Protein 6DCB (pdb70)

Solvent-accessible surface area: 10957 Å² total; per-residue (Å²): 222,87,58,45,78,11,18,29,77,168,26,18,58,106,4,18,56,128,69,84,14,18,9,48,147,18,5,104,53,85,32,0,133,51,46,27,0,6,6,1,30,3,9,16,0,64,8,0,0,22,0,2,46,83,32,32,0,35,122,0,8,0,20,10,56,12,66,169,5,0,112,42,0,113,80,23,35,147,126,55,92,155,135,62,109,32,50,106,5,16,64,4,62,58,25,63,13,16,40,105,123,92,87,66,3,78,69,23,78,67,84,23,31,3,0,0,0,13,15,27,0,12,14,6,0,0,11,76,8,28,106,1,0,76,33,0,0,53,40,0,41,67,14,0,84,79,25,2,19,0,0,2,0,11,2,63,68,102,31,0,15,155,64,49,104,44,36,129,62,0,98,81,15,31,136,160,13,149,15,65,20,131,79,4,22,71,35,0,48,26,134,92,0,27,3,69,57,105,80,105,36,38,75,7,145,15,104,51,134,53,20,61,22,39,0,47,8,1,49,26,40,203,58,140,141

Radius of gyration: 16.67 Å; Cα contacts (8 Å, |Δi|>4): 436; chains: 1; bounding box: 46×33×44 Å

B-factor: mean 47.69, std 23.55, range [22.99, 166.27]

Foldseek 3Di:
DFDLLPLDLCPCCVFPPVHDRLCVVQDDLVLAAQWAEEEEQCFLPPVQLVNLAPSQHCAYEYEHQDVVSQVNNVVCQVVRPVVSHPPVRYDYDHDDLQDDDLVVLVVAAADTQEYEAAARLLSQCLQVAPVSSLSNLQSVLRNHDAFHKYKDFYAALVPNVVSCVSDPSSVVRNVVHDCGPVCPQVSSCDPSRNFPDKDFRAQGDTPDPNNRTIIMITTHHNDPD

Secondary structure (DSSP, 8-state):
---TTS--TTHHHHHSTTS--GGGGTS-GGGTTT-EEEEET-TT-HHHHHHHHHS--SEEEEEES-HHHHHHHHHHGGGG----STTTTEEEEE-----SSHHHHHTPPP-EEEEEEES-HHHHHHHHHHHHHHHHHHHHHHHEEEEEEEEEEPPPGGGTGGGTTS-HHHHHHHHH--S-GGGHHHHHTSTTT---EEEEEE----SSGGG---EEEEE--SS--

Nearest PDB structures (foldseek):
  6dcb-assembly1_A  TM=1.004E+00  e=4.732E-51  Homo sapiens
  6dcc-assembly1_A  TM=9.979E-01  e=7.397E-47  Homo sapiens
  5una-assembly4_D  TM=9.618E-01  e=1.701E-38  Homo sapiens
  5una-assembly5_E  TM=9.568E-01  e=2.304E-38  Homo sapiens
  5una-assembly2_B  TM=9.623E-01  e=6.876E-38  Homo sapiens

Structure (mmCIF, N/CA/C/O backbone):
data_6DCB
#
_entry.id   6DCB
#
_cell.length_a   118.280
_cell.length_b   118.280
_cell.length_c   78.630
_cell.angle_alpha   90.000
_cell.angle_beta   90.000
_cell.angle_gamma   120.000
#
_symmetry.space_group_name_H-M   'P 63'
#
loop_
_entity.id
_entity.type
_entity.pdbx_description
1 polymer 'human 7SK RNA stem-loop 1 proximal'
2 polymer '7SK snRNA methylphosphate capping enzyme'
3 non-polymer S-ADENOSYL-L-HOMOCYSTEINE
4 non-polymer 'SULFATE ION'
5 water water
#
loop_
_atom_site.group_PDB
_atom_site.id
_atom_site.type_symbol
_atom_site.label_atom_id
_atom_site.label_alt_id
_atom_site.label_comp_id
_atom_site.label_asym_id
_atom_site.label_entity_id
_atom_site.label_seq_id
_atom_site.pdbx_PDB_ins_code
_atom_site.Cartn_x
_atom_site.Cartn_y
_atom_site.Cartn_z
_atom_site.occupancy
_atom_site.B_iso_or_equiv
_atom_site.auth_seq_id
_atom_site.auth_comp_id
_atom_site.auth_asym_id
_atom_site.auth_atom_id
_atom_site.pdbx_PDB_model_num
ATOM 776 N N . ARG B 2 31 ? 50.788 38.342 51.704 1.00 67.55 411 ARG A N 1
ATOM 777 C CA . ARG B 2 31 ? 51.757 39.131 52.460 1.00 67.92 411 ARG A CA 1
ATOM 778 C C . ARG B 2 31 ? 52.065 40.442 51.742 1.00 62.28 411 ARG A C 1
ATOM 779 O O . ARG B 2 31 ? 51.769 41.525 52.251 1.00 67.88 411 ARG A O 1
ATOM 785 N N . LYS B 2 32 ? 52.680 40.337 50.569 1.00 49.66 412 LYS A N 1
ATOM 786 C CA . LYS B 2 32 ? 52.875 41.478 49.687 1.00 54.58 412 LYS A CA 1
ATOM 787 C C . LYS B 2 32 ? 51.900 41.361 48.524 1.00 43.04 412 LYS A C 1
ATOM 788 O O . LYS B 2 32 ? 51.579 40.262 48.062 1.00 47.78 412 LYS A O 1
ATOM 792 N N . PHE B 2 33 ? 51.397 42.499 48.093 1.00 39.96 413 PHE A N 1
ATOM 793 C CA . PHE B 2 33 ? 50.301 42.579 47.132 1.00 32.96 413 PHE A CA 1
ATOM 794 C C . PHE B 2 33 ? 50.815 43.488 46.037 1.00 25.61 413 PHE A C 1
ATOM 795 O O . PHE B 2 33 ? 50.464 44.666 45.973 1.00 28.94 413 PHE A O 1
ATOM 803 N N . GLN B 2 34 ? 51.710 42.944 45.209 1.00 22.99 414 GLN A N 1
ATOM 804 C CA . GLN B 2 34 ? 52.494 43.778 44.313 1.00 28.12 414 GLN A CA 1
ATOM 805 C C . GLN B 2 34 ? 51.669 44.356 43.177 1.00 27.65 414 GLN A C 1
ATOM 806 O O . GLN B 2 34 ? 52.152 45.273 42.496 1.00 29.15 414 GLN A O 1
ATOM 812 N N . TYR B 2 35 ? 50.455 43.842 42.948 1.00 26.65 415 TYR A N 1
ATOM 813 C CA . TYR B 2 35 ? 49.553 44.373 41.928 1.00 27.78 415 TYR A CA 1
ATOM 814 C C . TYR B 2 35 ? 48.438 45.218 42.529 1.00 28.20 415 TYR A C 1
ATOM 815 O O . TYR B 2 35 ? 47.488 45.581 41.824 1.00 26.57 415 TYR A O 1
ATOM 824 N N . GLY B 2 36 ? 48.518 45.535 43.815 1.00 26.21 416 GLY A N 1
ATOM 825 C CA . GLY B 2 36 ? 47.346 46.085 44.466 1.00 27.08 416 GLY A CA 1
ATOM 826 C C . GLY B 2 36 ? 46.244 45.077 44.647 1.00 30.83 416 GLY A C 1
ATOM 827 O O . GLY B 2 36 ? 45.100 45.463 44.935 1.00 27.08 416 GLY A O 1
ATOM 828 N N . ASN B 2 37 ? 46.559 43.789 44.487 1.00 26.40 417 ASN A N 1
ATOM 829 C CA . ASN B 2 37 ? 45.564 42.732 44.591 1.00 27.59 417 ASN A CA 1
ATOM 830 C C . ASN B 2 37 ? 45.241 42.410 46.050 1.00 26.82 417 ASN A C 1
ATOM 831 O O . ASN B 2 37 ? 45.288 41.246 46.462 1.00 26.50 417 ASN A O 1
ATOM 836 N N . TYR B 2 38 ? 44.925 43.432 46.843 1.00 26.51 418 TYR A N 1
ATOM 837 C CA . TYR B 2 38 ? 44.600 43.217 48.252 1.00 27.71 418 TYR A CA 1
ATOM 838 C C . TYR B 2 38 ? 43.394 42.297 48.400 1.00 29.12 418 TYR A C 1
ATOM 839 O O . TYR B 2 38 ? 42.393 42.449 47.694 1.00 28.24 418 TYR A O 1
ATOM 848 N N . CYS B 2 39 ? 43.472 41.341 49.331 1.00 28.53 419 CYS A N 1
ATOM 849 C CA . CYS B 2 39 ? 42.344 40.431 49.509 1.00 32.72 419 CYS A CA 1
ATOM 850 C C . CYS B 2 39 ? 41.351 40.914 50.564 1.00 35.33 419 CYS A C 1
ATOM 851 O O . CYS B 2 39 ? 40.321 40.266 50.763 1.00 33.81 419 CYS A O 1
ATOM 854 N N . LYS B 2 40 ? 41.618 42.044 51.218 1.00 29.06 420 LYS A N 1
ATOM 855 C CA . LYS B 2 40 ? 40.709 42.649 52.196 1.00 31.90 420 LYS A CA 1
ATOM 856 C C . LYS B 2 40 ? 40.517 44.133 51.879 1.00 34.29 420 LYS A C 1
ATOM 857 O O . LYS B 2 40 ? 40.417 44.986 52.769 1.00 30.58 420 LYS A O 1
ATOM 863 N N . TYR B 2 41 ? 40.443 44.439 50.583 1.00 30.12 421 TYR A N 1
ATOM 864 C CA . TYR B 2 41 ? 40.559 45.812 50.096 1.00 29.34 421 TYR A CA 1
ATOM 865 C C . TYR B 2 41 ? 39.408 46.686 50.559 1.00 26.88 421 TYR A C 1
ATOM 866 O O . TYR B 2 41 ? 3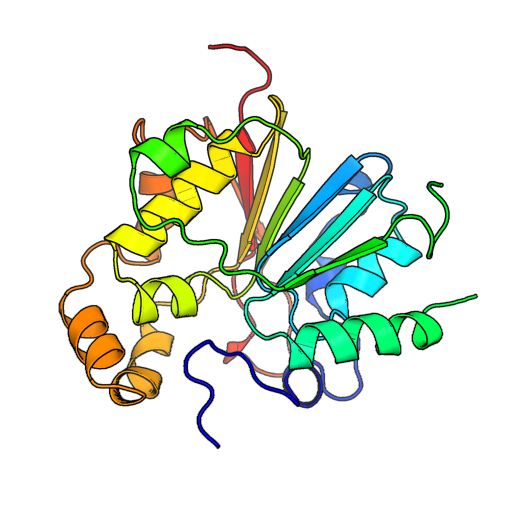9.625 47.790 51.079 1.00 30.91 421 TYR A O 1
ATOM 875 N N . TYR B 2 42 ? 38.172 46.245 50.320 1.00 28.94 422 TYR A N 1
ATOM 876 C CA . TYR B 2 42 ? 37.041 47.122 50.598 1.00 29.50 422 TYR A CA 1
ATOM 877 C C . TYR B 2 42 ? 36.809 47.264 52.086 1.00 30.42 422 TYR A C 1
ATOM 878 O O . TYR B 2 42 ? 36.209 48.253 52.514 1.00 30.19 422 TYR A O 1
ATOM 887 N N . GLY B 2 43 ? 37.337 46.332 52.884 1.00 30.04 423 GLY A N 1
ATOM 888 C CA . GLY B 2 43 ? 37.248 46.474 54.327 1.00 31.36 423 GLY A CA 1
ATOM 889 C C . GLY B 2 43 ? 37.963 47.705 54.854 1.00 33.76 423 GLY A C 1
ATOM 890 O O . GLY B 2 43 ? 37.579 48.249 55.889 1.00 35.66 423 GLY A O 1
ATOM 891 N N . TYR B 2 44 ? 39.011 48.168 54.167 1.00 29.87 424 TYR A N 1
ATOM 892 C CA . TYR B 2 44 ? 39.591 49.434 54.594 1.00 31.68 424 TYR A CA 1
ATOM 893 C C . TYR B 2 44 ? 39.311 50.602 53.659 1.00 29.39 424 TYR A C 1
ATOM 894 O O . TYR B 2 44 ? 39.355 51.749 54.112 1.00 32.08 424 TYR A O 1
ATOM 903 N N . ARG B 2 45 ? 38.992 50.357 52.391 1.00 28.45 425 ARG A N 1
ATOM 904 C CA . ARG B 2 45 ? 38.564 51.471 51.551 1.00 32.37 425 ARG A CA 1
ATOM 905 C C . ARG B 2 45 ? 37.189 51.980 51.969 1.00 36.28 425 ARG A C 1
ATOM 906 O O . ARG B 2 45 ? 36.972 53.193 52.082 1.00 33.05 425 ARG A O 1
ATOM 914 N N . ASN B 2 46 ? 36.243 51.063 52.191 1.00 32.87 426 ASN A N 1
ATOM 915 C CA . ASN B 2 46 ? 34.852 51.385 52.511 1.00 33.68 426 ASN A CA 1
ATOM 916 C C . ASN B 2 46 ? 34.478 50.723 53.836 1.00 34.08 426 ASN A C 1
ATOM 917 O O . ASN B 2 46 ? 33.667 49.790 53.864 1.00 36.63 426 ASN A O 1
ATOM 922 N N . PRO B 2 47 ? 35.055 51.162 54.945 1.00 34.94 427 PRO A N 1
ATOM 923 C CA . PRO B 2 47 ? 34.812 50.447 56.202 1.00 40.59 427 PRO A CA 1
ATOM 924 C C . PRO B 2 47 ? 33.367 50.600 56.647 1.00 45.33 427 PRO A C 1
ATOM 925 O O . PRO B 2 47 ? 32.954 51.688 57.051 1.00 47.71 427 PRO A O 1
ATOM 929 N N . SER B 2 48 ? 32.585 49.526 56.527 1.00 42.19 428 SER A N 1
ATOM 930 C CA . SER B 2 48 ? 31.182 49.516 56.954 1.00 53.74 428 SER A CA 1
ATOM 931 C C . SER 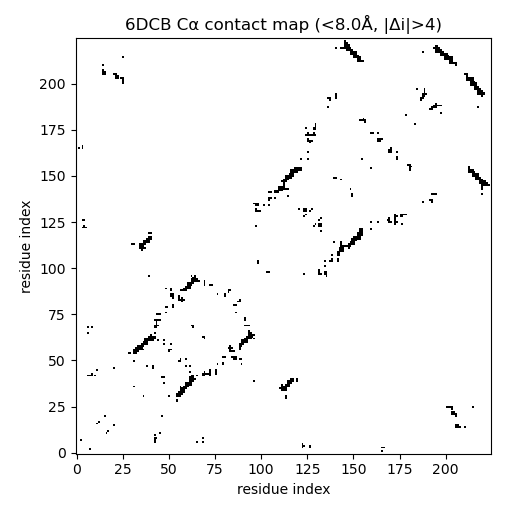B 2 48 ? 30.393 50.692 56.375 1.00 50.90 428 SER A C 1
ATOM 932 O O . SER B 2 48 ? 29.607 51.334 57.071 1.00 52.93 428 SER A O 1
ATOM 935 N N . CYS B 2 49 ? 30.596 50.990 55.093 1.00 52.25 429 CYS A N 1
ATOM 936 C CA . CYS B 2 49 ? 29.917 52.152 54.530 1.00 53.55 429 CYS A CA 1
ATOM 937 C C . CYS B 2 49 ? 29.793 51.999 53.019 1.00 48.35 429 CYS A C 1
ATOM 938 O O . CYS B 2 49 ? 30.362 51.092 52.413 1.00 42.24 429 CYS A O 1
ATOM 941 N N . GLU B 2 50 ? 29.006 52.891 52.425 1.00 47.02 430 GLU A N 1
ATOM 942 C CA . GLU B 2 50 ? 28.853 52.911 50.981 1.00 45.28 430 GLU A CA 1
ATOM 943 C C . GLU B 2 50 ? 30.130 53.428 50.330 1.00 39.27 430 GLU A C 1
ATOM 944 O O . GLU B 2 50 ? 30.882 54.213 50.915 1.00 42.25 430 GLU A O 1
ATOM 946 N N . ASP B 2 51 ? 30.384 52.952 49.122 1.00 39.61 431 ASP A N 1
ATOM 947 C CA . ASP B 2 51 ? 31.474 53.477 48.314 1.00 36.67 431 ASP A CA 1
ATOM 948 C C . ASP B 2 51 ? 31.100 54.882 47.844 1.00 41.28 431 ASP A C 1
ATOM 949 O O . ASP B 2 51 ? 30.102 55.063 47.139 1.00 38.86 431 ASP A O 1
ATOM 954 N N . GLY B 2 52 ? 31.883 55.882 48.251 1.00 38.27 432 GLY A N 1
ATOM 955 C CA . GLY B 2 52 ? 31.564 57.258 47.907 1.00 38.51 432 GLY A CA 1
ATOM 956 C C . GLY B 2 52 ? 31.600 57.555 46.421 1.00 39.56 432 GLY A C 1
ATOM 957 O O . GLY B 2 52 ? 31.012 58.551 45.979 1.00 42.56 432 GLY A O 1
ATOM 958 N N . ARG B 2 53 ? 32.270 56.715 45.631 1.00 33.51 433 ARG A N 1
ATOM 959 C CA . ARG B 2 53 ? 32.259 56.920 44.187 1.00 38.00 433 ARG A CA 1
ATOM 960 C C . ARG B 2 53 ? 30.870 56.724 43.581 1.00 36.60 433 ARG A C 1
ATOM 961 O O . ARG B 2 53 ? 30.602 57.247 42.492 1.00 39.02 433 ARG A O 1
ATOM 969 N N . LEU B 2 54 ? 29.973 56.007 44.265 1.00 36.08 434 LEU A N 1
ATOM 970 C CA . LEU B 2 54 ? 28.615 55.809 43.756 1.00 36.94 434 LEU A CA 1
ATOM 971 C C . LEU B 2 54 ? 27.777 57.082 43.781 1.00 45.53 434 LEU A C 1
ATOM 972 O O . LEU B 2 54 ? 26.715 57.119 43.149 1.00 45.80 434 LEU A O 1
ATOM 977 N N . ARG B 2 55 ? 28.198 58.103 44.515 1.00 39.34 435 ARG A N 1
ATOM 978 C CA . ARG B 2 55 ? 27.536 59.402 44.462 1.00 47.08 435 ARG A CA 1
ATOM 979 C C . ARG B 2 55 ? 28.095 60.289 43.362 1.00 47.41 435 ARG A C 1
ATOM 980 O O . ARG B 2 55 ? 27.551 61.365 43.113 1.00 50.20 435 ARG A O 1
ATOM 984 N N . VAL B 2 56 ? 29.166 59.858 42.710 1.00 38.39 436 VAL A N 1
ATOM 985 C CA . VAL B 2 56 ? 29.847 60.628 41.682 1.00 45.45 436 VAL A CA 1
ATOM 986 C C . VAL B 2 56 ? 29.622 60.018 40.300 1.00 47.32 436 VAL A C 1
ATOM 987 O O . VAL B 2 56 ? 29.307 60.726 39.346 1.00 44.76 436 VAL A O 1
ATOM 991 N N . LEU B 2 57 ? 29.800 58.704 40.178 1.00 46.49 437 LEU A N 1
ATOM 992 C CA . LEU B 2 57 ? 29.382 57.999 38.975 1.00 47.68 437 LEU A CA 1
ATOM 993 C C . LEU B 2 57 ? 27.888 58.191 38.762 1.00 49.12 437 LEU A C 1
ATOM 994 O O . LEU B 2 57 ? 27.114 58.235 39.721 1.00 49.42 437 LEU A O 1
ATOM 999 N N . LYS B 2 58 ? 27.476 58.284 37.500 1.00 46.88 438 LYS A N 1
ATOM 1000 C CA . LYS B 2 58 ? 26.079 58.572 37.189 1.00 42.79 438 LYS A CA 1
ATOM 1001 C C . LYS B 2 58 ? 25.394 57.353 36.591 1.00 41.89 438 LYS A C 1
ATOM 1002 O O . LYS B 2 58 ? 25.964 56.705 35.705 1.00 41.65 438 LYS A O 1
ATOM 1008 N N . PRO B 2 59 ? 24.181 57.015 37.040 1.00 41.48 439 PRO A N 1
ATOM 1009 C CA . PRO B 2 59 ? 23.513 55.809 36.519 1.00 47.06 439 PRO A CA 1
ATOM 1010 C C . PRO B 2 59 ? 23.297 55.833 35.016 1.00 48.86 439 PRO A C 1
ATOM 1011 O O . PRO B 2 59 ? 23.373 54.775 34.377 1.00 44.97 439 PRO A O 1
ATOM 1015 N N . GLU B 2 60 ? 23.031 57.007 34.433 1.00 48.56 440 GLU A N 1
ATOM 1016 C CA . GLU B 2 60 ? 22.805 57.098 32.992 1.00 49.61 440 GLU A CA 1
ATOM 1017 C C . GLU B 2 60 ? 24.038 56.715 32.188 1.00 48.31 440 GLU A C 1
ATOM 1018 O O . GLU B 2 60 ? 23.908 56.354 31.014 1.00 50.11 440 GLU A O 1
ATOM 1020 N N . TRP B 2 61 ? 25.233 56.785 32.786 1.00 43.94 441 TRP A N 1
ATOM 1021 C CA . TRP B 2 61 ? 26.420 56.313 32.086 1.00 36.72 441 TRP A CA 1
ATOM 1022 C C . TRP B 2 61 ? 26.345 54.825 31.801 1.00 39.58 441 TRP A C 1
ATOM 1023 O O . TRP B 2 61 ? 26.978 54.345 30.856 1.00 43.00 441 TRP A O 1
ATOM 1034 N N . PHE B 2 62 ? 25.596 54.079 32.610 1.00 37.96 442 PHE A N 1
ATOM 1035 C CA . PHE B 2 62 ? 25.666 52.623 32.615 1.00 37.03 442 PHE A CA 1
ATOM 1036 C C . PHE B 2 62 ? 24.412 51.933 32.108 1.00 38.53 442 PHE A C 1
ATOM 1037 O O . PHE B 2 62 ? 24.506 50.822 31.582 1.00 39.20 442 PHE A O 1
ATOM 1045 N N . ARG B 2 63 ? 23.245 52.550 32.257 1.00 41.16 443 ARG A N 1
ATOM 1046 C CA . ARG B 2 63 ? 22.001 51.839 31.998 1.00 40.53 443 ARG A CA 1
ATOM 1047 C C . ARG B 2 63 ? 21.889 51.471 30.523 1.00 44.79 443 ARG A C 1
ATOM 1048 O O . ARG B 2 63 ? 22.064 52.321 29.643 1.00 43.07 443 ARG A O 1
ATOM 1056 N N . GLY B 2 64 ? 21.602 50.197 30.259 1.00 43.09 444 GLY A N 1
ATOM 1057 C CA . GLY B 2 64 ? 21.531 49.693 28.903 1.00 41.52 444 GLY A CA 1
ATOM 1058 C C . GLY B 2 64 ? 22.844 49.649 28.146 1.00 45.34 444 GLY A C 1
ATOM 1059 O O . GLY B 2 64 ? 22.825 49.470 26.923 1.00 42.57 444 GLY A O 1
ATOM 1060 N N . ARG B 2 65 ? 23.988 49.797 28.815 1.00 37.64 445 ARG A N 1
ATOM 1061 C CA . ARG B 2 65 ? 25.274 49.863 28.128 1.00 41.09 445 ARG A CA 1
ATOM 1062 C C . ARG B 2 65 ? 26.123 48.632 28.432 1.00 41.09 445 ARG A C 1
ATOM 1063 O O . ARG B 2 65 ? 25.889 47.913 29.409 1.00 36.95 445 ARG A O 1
ATOM 1067 N N . ASP B 2 66 ? 27.117 48.395 27.571 1.00 35.72 446 ASP A N 1
ATOM 1068 C CA . ASP B 2 66 ? 28.124 47.355 27.793 1.00 34.58 446 ASP A CA 1
ATOM 1069 C C . ASP B 2 66 ? 29.332 47.959 28.501 1.00 35.62 446 ASP A C 1
ATOM 1070 O O . ASP B 2 66 ? 29.936 48.915 28.000 1.00 36.99 446 ASP A O 1
ATOM 1075 N N . VAL B 2 67 ? 29.703 47.381 29.644 1.00 33.23 447 VAL A N 1
ATOM 1076 C CA . VAL B 2 67 ? 30.638 48.005 30.575 1.00 32.10 447 VAL A CA 1
ATOM 1077 C C . VAL B 2 67 ? 31.736 47.009 30.916 1.00 34.42 447 VAL A C 1
ATOM 1078 O O . VAL B 2 67 ? 31.453 45.838 31.203 1.00 33.14 447 VAL A O 1
ATOM 1082 N N . LEU B 2 68 ? 32.984 47.479 30.881 1.00 30.69 448 LEU A N 1
ATOM 1083 C CA . LEU B 2 68 ? 34.155 46.730 31.323 1.00 30.15 448 LEU A CA 1
ATOM 1084 C C . LEU B 2 68 ? 34.742 47.392 32.570 1.00 33.44 448 LEU A C 1
ATOM 1085 O O . LEU B 2 68 ? 35.057 48.584 32.545 1.00 33.93 448 LEU A O 1
ATOM 1090 N N . ASP B 2 69 ? 34.907 46.614 33.656 1.00 30.85 449 ASP A N 1
ATOM 1091 C CA . ASP B 2 69 ? 35.470 47.093 34.925 1.00 33.86 449 ASP A CA 1
ATOM 1092 C C . ASP B 2 69 ? 36.875 46.509 35.095 1.00 35.72 449 ASP A C 1
ATOM 1093 O O . ASP B 2 69 ? 37.030 45.319 35.395 1.00 32.52 449 ASP A O 1
ATOM 1098 N N . LEU B 2 70 ? 37.898 47.341 34.895 1.00 31.23 450 LEU A N 1
ATOM 1099 C CA . LEU B 2 70 ? 39.283 46.869 34.908 1.00 29.99 450 LEU A CA 1
ATOM 1100 C C . LEU B 2 70 ? 39.828 46.819 36.327 1.00 28.68 450 LEU A C 1
ATOM 1101 O O . LEU B 2 70 ? 39.693 47.784 37.085 1.00 31.19 450 LEU A O 1
ATOM 1106 N N . GLY B 2 71 ? 40.479 45.713 36.670 1.00 30.23 451 GLY A N 1
ATOM 1107 C CA . GLY B 2 71 ? 40.989 45.545 38.018 1.00 27.50 451 GLY A CA 1
ATOM 1108 C C . GLY B 2 71 ? 39.847 45.558 39.012 1.00 26.55 451 GLY A C 1
ATOM 1109 O O . GLY B 2 71 ? 39.863 46.338 39.961 1.00 29.50 451 GLY A O 1
ATOM 1110 N N . CYS B 2 72 ? 38.832 44.723 38.786 1.00 26.65 452 CYS A N 1
ATOM 1111 C CA . CYS B 2 72 ? 37.600 44.792 39.581 1.00 28.70 452 CYS A CA 1
ATOM 1112 C C . CYS B 2 72 ? 37.761 44.271 41.006 1.00 30.12 452 CYS A C 1
ATOM 1113 O O . CYS B 2 72 ? 36.823 44.420 41.803 1.00 28.26 452 CYS A O 1
ATOM 1116 N N . ASN B 2 73 ? 38.891 43.650 41.336 1.00 28.49 453 ASN A N 1
ATOM 1117 C CA . ASN B 2 73 ? 39.159 43.147 42.705 1.00 30.97 453 ASN A CA 1
ATOM 1118 C C . ASN B 2 73 ? 38.035 42.160 43.050 1.00 30.46 453 ASN A C 1
ATOM 1119 O O . ASN B 2 73 ? 37.629 41.368 42.183 1.00 28.89 453 ASN A O 1
ATOM 1124 N N . VAL B 2 74 ? 37.476 42.195 44.261 1.00 25.67 454 VAL A N 1
ATOM 1125 C CA . VAL B 2 74 ? 36.453 41.222 44.642 1.00 28.27 454 VAL A CA 1
ATOM 1126 C C . VAL B 2 74 ? 35.068 41.724 44.241 1.00 32.70 454 VAL A C 1
ATOM 1127 O O . VAL B 2 74 ? 34.048 41.152 44.645 1.00 28.96 454 VAL A O 1
ATOM 1131 N N . GLY B 2 75 ? 35.020 42.791 43.439 1.00 28.44 455 GLY A N 1
ATOM 1132 C CA . GLY B 2 75 ? 33.817 43.118 42.681 1.00 28.89 455 GLY A CA 1
ATOM 1133 C C . GLY B 2 75 ? 32.722 43.864 43.421 1.00 32.41 455 GLY A C 1
ATOM 1134 O O . GLY B 2 75 ? 31.604 43.948 42.904 1.00 33.77 455 GLY A O 1
ATOM 1135 N N . HIS B 2 76 ? 32.992 44.431 44.600 1.00 29.29 456 HIS A N 1
ATOM 1136 C CA . HIS B 2 76 ? 31.919 45.125 45.314 1.00 33.86 456 HIS A CA 1
ATOM 1137 C C . HIS B 2 76 ? 31.347 46.273 44.484 1.00 31.36 456 HIS A C 1
ATOM 1138 O O . HIS B 2 76 ? 30.125 46.455 44.402 1.00 33.64 456 HIS A O 1
ATOM 1145 N N . LEU B 2 77 ? 32.217 47.077 43.877 1.00 31.76 457 LEU A N 1
ATOM 1146 C CA . LEU B 2 77 ? 31.724 48.196 43.076 1.00 33.73 457 LEU A CA 1
ATOM 1147 C C . LEU B 2 77 ? 31.105 47.707 41.767 1.00 33.89 457 LEU A C 1
ATOM 1148 O O . LEU B 2 77 ? 30.046 48.193 41.349 1.00 35.03 457 LEU A O 1
ATOM 1153 N N . THR B 2 78 ? 31.758 46.747 41.107 1.00 30.76 458 THR A N 1
ATOM 1154 C CA . THR B 2 78 ? 31.192 46.098 39.924 1.00 29.22 458 THR A CA 1
ATOM 1155 C C . THR B 2 78 ? 29.752 45.668 40.157 1.00 36.13 458 THR A C 1
ATOM 1156 O O . THR B 2 78 ? 28.868 45.901 39.322 1.00 34.70 458 THR A O 1
ATOM 1160 N N . LEU B 2 79 ? 29.509 45.007 41.287 1.00 30.77 459 LEU A N 1
ATOM 1161 C CA . LEU B 2 79 ? 28.208 44.401 41.546 1.00 31.63 459 LEU A CA 1
ATOM 1162 C C . LEU B 2 79 ? 27.178 45.443 41.956 1.00 33.70 459 LEU A C 1
ATOM 1163 O O . LEU B 2 79 ? 25.995 45.319 41.607 1.00 37.29 459 LEU A O 1
ATOM 1168 N N . SER B 2 80 ? 27.605 46.466 42.704 1.00 31.46 460 SER A N 1
ATOM 1169 C CA . SER B 2 80 ? 26.705 47.573 43.021 1.00 38.98 460 SER A CA 1
ATOM 1170 C C . SER B 2 80 ? 26.156 48.201 41.749 1.00 37.47 460 SER A C 1
ATOM 1171 O O . SER B 2 80 ? 24.958 48.490 41.652 1.00 39.25 460 SER A O 1
ATOM 1174 N N . ILE B 2 81 ? 27.018 48.401 40.751 1.00 36.27 461 ILE A N 1
ATOM 1175 C CA . ILE B 2 81 ? 26.570 48.994 39.494 1.00 37.59 461 ILE A CA 1
ATOM 1176 C C . ILE B 2 81 ? 25.681 48.019 38.729 1.00 38.38 461 ILE A C 1
ATOM 1177 O O . ILE B 2 81 ? 24.631 48.400 38.195 1.00 40.68 461 ILE A O 1
ATOM 1182 N N . ALA B 2 82 ? 26.078 46.743 38.672 1.00 33.14 462 ALA A N 1
ATOM 1183 C CA . ALA B 2 82 ? 25.335 45.772 37.874 1.00 34.58 462 ALA A CA 1
ATOM 1184 C C . ALA B 2 82 ? 23.934 45.532 38.423 1.00 42.30 462 ALA A C 1
ATOM 1185 O O . ALA B 2 82 ? 22.995 45.305 37.647 1.00 39.94 462 ALA A O 1
ATOM 1187 N N . CYS B 2 83 ? 23.762 45.582 39.743 1.00 41.49 463 CYS A N 1
ATOM 1188 C CA . CYS B 2 83 ? 22.461 45.265 40.319 1.00 42.82 463 CYS A CA 1
ATOM 1189 C C . CYS B 2 83 ? 21.561 46.483 40.494 1.00 42.24 463 CYS A C 1
ATOM 1190 O O . CYS B 2 83 ? 20.348 46.312 40.655 1.00 47.25 463 CYS A O 1
ATOM 1193 N N . LYS B 2 84 ? 22.106 47.699 40.456 1.00 45.10 464 LYS A N 1
ATOM 1194 C CA . LYS B 2 84 ? 21.310 48.912 40.641 1.00 48.52 464 LYS A CA 1
ATOM 1195 C C . LYS B 2 84 ? 21.068 49.694 39.362 1.00 44.28 464 LYS A C 1
ATOM 1196 O O . LYS B 2 84 ? 19.984 50.247 39.181 1.00 43.96 464 LYS A O 1
ATOM 1199 N N . TRP B 2 85 ? 22.044 49.769 38.461 1.00 37.02 465 TRP A N 1
ATOM 1200 C CA . TRP B 2 85 ? 21.976 50.722 37.365 1.00 40.99 465 TRP A CA 1
ATOM 1201 C C . TRP B 2 85 ? 21.754 50.058 36.009 1.00 40.24 465 TRP A C 1
ATOM 1202 O O . TRP B 2 85 ? 21.894 50.718 34.978 1.00 45.05 465 TRP A O 1
ATOM 1213 N N . GLY B 2 86 ? 21.426 48.770 35.992 1.00 41.49 466 GLY A N 1
ATOM 1214 C CA . GLY B 2 86 ? 20.975 48.071 34.808 1.00 44.26 466 GLY A CA 1
ATOM 1215 C C . GLY B 2 86 ? 21.840 48.136 33.559 1.00 45.37 466 GLY A C 1
ATOM 1216 O O . GLY B 2 86 ? 21.326 48.365 32.460 1.00 40.84 466 GLY A O 1
ATOM 1217 N N . PRO B 2 87 ? 23.151 47.915 33.667 1.00 44.05 467 PRO A N 1
ATOM 1218 C CA . PRO B 2 87 ? 23.939 47.752 32.438 1.00 39.80 467 PRO A CA 1
ATOM 1219 C C . PRO B 2 87 ? 23.473 46.500 31.714 1.00 41.55 467 PRO A C 1
ATOM 1220 O O . PRO B 2 87 ? 23.067 45.517 32.342 1.00 37.37 467 PRO A O 1
ATOM 1224 N N . SER B 2 88 ? 23.497 46.545 30.379 1.00 37.37 468 SER A N 1
ATOM 1225 C CA . SER B 2 88 ? 23.109 45.344 29.643 1.00 40.58 468 SER A CA 1
ATOM 1226 C C . SER B 2 88 ? 24.159 44.249 29.794 1.00 43.66 468 SER A C 1
ATOM 1227 O O . SER B 2 88 ? 23.826 43.055 29.807 1.00 36.78 468 SER A O 1
ATOM 1230 N N . ARG B 2 89 ? 25.423 44.629 29.951 1.00 40.08 469 ARG A N 1
ATOM 1231 C CA . ARG B 2 89 ? 26.479 43.657 30.178 1.00 35.80 469 ARG A CA 1
ATOM 1232 C C . ARG B 2 89 ? 27.562 44.329 31.009 1.00 35.80 469 ARG A C 1
ATOM 1233 O O . ARG B 2 89 ? 27.961 45.461 30.717 1.00 37.34 469 ARG A O 1
ATOM 1241 N N . MET B 2 90 ? 28.006 43.642 32.057 1.00 34.06 470 MET A N 1
ATOM 1242 C CA . MET B 2 90 ? 29.062 44.134 32.939 1.00 34.06 470 MET A CA 1
ATOM 1243 C C . MET B 2 90 ? 30.107 43.038 33.083 1.00 37.28 470 MET A C 1
ATOM 1244 O O . MET B 2 90 ? 29.789 41.933 33.530 1.00 36.98 470 MET A O 1
ATOM 1249 N N . VAL B 2 91 ? 31.343 43.341 32.699 1.00 32.59 471 VAL A N 1
ATOM 1250 C CA . VAL B 2 91 ? 32.445 42.390 32.751 1.00 31.66 471 VAL A CA 1
ATOM 1251 C C . VAL B 2 91 ? 33.477 42.929 33.727 1.00 34.24 471 VAL A C 1
ATOM 1252 O O . VAL B 2 91 ? 34.012 44.028 33.515 1.00 32.90 471 VAL A O 1
ATOM 1256 N N . GLY B 2 92 ? 33.735 42.188 34.794 1.00 29.63 472 GLY A N 1
ATOM 1257 C CA . GLY B 2 92 ? 34.775 42.536 35.744 1.00 28.76 472 GLY A CA 1
ATOM 1258 C C . GLY B 2 92 ? 36.017 41.722 35.441 1.00 33.49 472 GLY A C 1
ATOM 1259 O O . GLY B 2 92 ? 35.964 40.496 35.390 1.00 30.56 472 GLY A O 1
ATOM 1260 N N . LEU B 2 93 ? 37.137 42.413 35.246 1.00 30.57 473 LEU A N 1
ATOM 1261 C CA . LEU B 2 93 ? 38.413 41.787 34.916 1.00 31.00 473 LEU A CA 1
ATOM 1262 C C . LEU B 2 93 ? 39.420 42.047 36.028 1.00 27.74 473 LEU A C 1
ATOM 1263 O O . LEU B 2 93 ? 39.574 43.189 36.468 1.00 29.43 473 LEU A O 1
ATOM 1268 N N . ASP B 2 94 ? 40.113 40.999 36.477 1.00 30.06 474 ASP A N 1
ATOM 1269 C CA . ASP B 2 94 ? 41.188 41.202 37.437 1.00 28.20 474 ASP A CA 1
ATOM 1270 C C . ASP B 2 94 ? 42.308 40.214 37.163 1.00 28.65 474 ASP A C 1
ATOM 1271 O O . ASP B 2 94 ? 42.072 39.092 36.716 1.00 28.92 474 ASP A O 1
ATOM 1276 N N . ILE B 2 95 ? 43.539 40.643 37.452 1.00 26.97 475 ILE A N 1
ATOM 1277 C CA . ILE B 2 95 ? 44.684 39.782 37.197 1.00 27.14 475 ILE A CA 1
ATOM 1278 C C . ILE B 2 95 ? 44.754 38.619 38.192 1.00 28.94 475 ILE A C 1
ATOM 1279 O O . ILE B 2 95 ? 45.395 37.602 37.908 1.00 27.02 475 ILE A O 1
ATOM 1284 N N . ASP B 2 96 ? 44.055 38.698 39.325 1.00 25.19 476 ASP A N 1
ATOM 1285 C CA . ASP B 2 96 ? 44.252 37.740 40.421 1.00 26.87 476 ASP A CA 1
ATOM 1286 C C . ASP B 2 96 ? 43.039 36.821 40.491 1.00 27.87 476 ASP A C 1
ATOM 1287 O O . ASP B 2 96 ? 41.941 37.272 40.836 1.00 26.73 476 ASP A O 1
ATOM 1292 N N . SER B 2 97 ? 43.246 35.533 40.176 1.00 27.85 477 SER A N 1
ATOM 1293 C CA . SER B 2 97 ? 42.143 34.571 40.098 1.00 30.65 477 SER A CA 1
ATOM 1294 C C . SER B 2 97 ? 41.448 34.364 41.438 1.00 28.13 477 SER A C 1
ATOM 1295 O O . SER B 2 97 ? 40.281 33.948 41.476 1.00 26.08 477 SER A O 1
ATOM 1298 N N . ARG B 2 98 ? 42.160 34.581 42.542 1.00 27.27 478 ARG A N 1
ATOM 1299 C CA . ARG B 2 98 ? 41.523 34.423 43.847 1.00 28.98 478 ARG A CA 1
ATOM 1300 C C . ARG B 2 98 ? 40.528 35.538 44.110 1.00 28.80 478 ARG A C 1
ATOM 1301 O O . ARG B 2 98 ? 39.491 35.304 44.732 1.00 29.87 478 ARG A O 1
ATOM 1309 N N . LEU B 2 99 ? 40.818 36.754 43.634 1.00 26.80 479 LEU A N 1
ATOM 1310 C CA . LEU B 2 99 ? 39.855 37.842 43.771 1.00 25.79 479 LEU A CA 1
ATOM 1311 C C . LEU B 2 99 ? 38.657 37.623 42.863 1.00 27.57 479 LEU A C 1
ATOM 1312 O O . LEU B 2 99 ? 37.524 37.952 43.230 1.00 28.75 479 LEU A O 1
ATOM 1317 N N . ILE B 2 100 ? 38.893 37.065 41.667 1.00 29.57 480 ILE A N 1
ATOM 1318 C CA . ILE B 2 100 ? 37.791 36.755 40.758 1.00 27.50 480 ILE A CA 1
ATOM 1319 C C . ILE B 2 100 ? 36.888 35.676 41.352 1.00 26.83 480 ILE A C 1
ATOM 1320 O O . ILE B 2 100 ? 35.660 35.771 41.273 1.00 30.40 480 ILE A O 1
ATOM 1325 N N . HIS B 2 101 ? 37.466 34.635 41.956 1.00 27.83 481 HIS A N 1
ATOM 1326 C CA . HIS B 2 101 ? 36.611 33.629 42.598 1.00 27.91 481 HIS A CA 1
ATOM 1327 C C . HIS B 2 101 ? 35.762 34.262 43.694 1.00 27.88 481 HIS A C 1
ATOM 1328 O O . HIS B 2 101 ? 34.572 33.961 43.824 1.00 29.23 481 HIS A O 1
ATOM 1335 N N . SER B 2 102 ? 36.368 35.154 44.483 1.00 29.00 482 SER A N 1
ATOM 1336 C CA . SER B 2 102 ? 35.638 35.857 45.535 1.00 33.61 482 SER A CA 1
ATOM 1337 C C . SER B 2 102 ? 34.518 36.704 44.949 1.00 32.80 482 SER A C 1
ATOM 1338 O O . SER B 2 102 ? 33.395 36.716 45.468 1.00 32.27 482 SER A O 1
ATOM 1341 N N . ALA B 2 103 ? 34.813 37.431 43.871 1.00 28.16 483 ALA A N 1
ATOM 1342 C CA . ALA B 2 103 ? 33.790 38.244 43.220 1.00 28.62 483 ALA A CA 1
ATOM 1343 C C . ALA B 2 103 ? 32.601 37.395 42.798 1.00 33.53 483 ALA A C 1
ATOM 1344 O O . ALA B 2 103 ? 31.447 37.775 43.026 1.00 30.89 483 ALA A O 1
ATOM 1346 N N . ARG B 2 104 ? 32.863 36.230 42.195 1.00 31.28 484 ARG A N 1
ATOM 1347 C CA . ARG B 2 104 ? 31.775 35.326 41.842 1.00 33.50 484 ARG A CA 1
ATOM 1348 C C . ARG B 2 104 ? 30.984 34.917 43.074 1.00 30.51 484 ARG A C 1
ATOM 1349 O O . ARG B 2 104 ? 29.752 34.833 43.037 1.00 35.27 484 ARG A O 1
ATOM 1357 N N . GLN B 2 105 ? 31.678 34.670 44.183 1.00 31.75 485 GLN A N 1
ATOM 1358 C CA . GLN B 2 105 ? 30.993 34.311 45.414 1.00 32.01 485 GLN A CA 1
ATOM 1359 C C . GLN B 2 105 ? 30.306 35.503 46.069 1.00 42.53 485 GLN A C 1
ATOM 1360 O O . GLN B 2 105 ? 29.467 35.302 46.956 1.00 43.85 485 GLN A O 1
ATOM 1366 N N . ASN B 2 106 ? 30.633 36.730 45.659 1.00 31.87 486 ASN A N 1
ATOM 1367 C CA . ASN B 2 106 ? 29.974 37.904 46.225 1.00 33.50 486 ASN A CA 1
ATOM 1368 C C . ASN B 2 106 ? 28.650 38.226 45.552 1.00 37.56 486 ASN A C 1
ATOM 1369 O O . ASN B 2 106 ? 27.878 39.034 46.092 1.00 36.80 486 ASN A O 1
ATOM 1374 N N . ILE B 2 107 ? 28.367 37.613 44.399 1.00 32.26 487 ILE A N 1
ATOM 1375 C CA . ILE B 2 107 ? 27.131 37.908 43.673 1.00 30.66 487 ILE A CA 1
ATOM 1376 C C . ILE B 2 107 ? 25.918 37.684 44.562 1.00 35.68 487 ILE A C 1
ATOM 1377 O O . ILE B 2 107 ? 24.970 38.478 44.552 1.00 35.25 487 ILE A O 1
ATOM 1382 N N . ARG B 2 108 ? 25.918 36.592 45.335 1.00 34.94 488 ARG A N 1
ATOM 1383 C CA . ARG B 2 108 ? 24.766 36.280 46.175 1.00 39.80 488 ARG A CA 1
ATOM 1384 C C . ARG B 2 108 ? 24.424 37.404 47.146 1.00 44.57 488 ARG A C 1
ATOM 1385 O O . ARG B 2 108 ? 23.283 37.478 47.603 1.00 41.54 488 ARG A O 1
ATOM 1393 N N . HIS B 2 109 ? 25.371 38.284 47.472 1.00 36.42 489 HIS A N 1
ATOM 1394 C CA . HIS B 2 109 ? 25.075 39.335 48.437 1.00 44.26 489 HIS A CA 1
ATOM 1395 C C . HIS B 2 109 ? 24.337 40.506 47.823 1.00 44.14 489 HIS A C 1
ATOM 1396 O O . HIS B 2 109 ? 23.951 41.424 48.556 1.00 41.91 489 HIS A O 1
ATOM 1403 N N . TYR B 2 110 ? 24.147 40.503 46.508 1.00 38.81 490 TYR A N 1
ATOM 1404 C CA . TYR B 2 110 ? 23.493 41.595 45.804 1.00 38.99 490 TYR A CA 1
ATOM 1405 C C . TYR B 2 110 ? 22.152 41.188 45.213 1.00 43.50 490 TYR A C 1
ATOM 1406 O O . TYR B 2 110 ? 21.525 41.994 44.522 1.00 45.69 490 TYR A O 1
ATOM 1415 N N . LEU B 2 111 ? 21.700 39.966 45.459 1.00 47.62 491 LEU A N 1
ATOM 1416 C CA . LEU B 2 111 ? 20.412 39.530 44.941 1.00 60.05 491 LEU A CA 1
ATOM 1417 C C . LEU B 2 111 ? 19.277 40.174 45.730 1.00 68.71 491 LEU A C 1
ATOM 1418 O O . LEU B 2 111 ? 19.429 40.521 46.905 1.00 69.72 491 LEU A O 1
ATOM 1423 N N . SER B 2 112 ? 18.136 40.344 45.064 1.00 72.92 492 SER A N 1
ATOM 1424 C CA . SER B 2 112 ? 16.948 40.940 45.676 1.00 75.72 492 SER A CA 1
ATOM 1425 C C . SER B 2 112 ? 16.540 40.224 46.962 1.00 82.60 492 SER A C 1
ATOM 1426 O O . SER B 2 112 ? 16.001 39.117 46.928 1.00 87.71 492 SER A O 1
ATOM 1428 N N . THR B 2 166 ? 18.399 38.196 30.624 1.00 98.18 546 THR A N 1
ATOM 1429 C CA . THR B 2 166 ? 19.728 38.484 30.092 1.00 101.74 546 THR A CA 1
ATOM 1430 C C . THR B 2 166 ? 20.275 39.784 30.668 1.00 98.44 546 THR A C 1
ATOM 1431 O O . THR B 2 166 ? 21.401 39.830 31.161 1.00 95.18 546 THR A O 1
ATOM 1435 N N . SER B 2 167 ? 19.472 40.842 30.596 1.00 95.73 547 SER A N 1
ATOM 1436 C CA . SER B 2 167 ? 19.852 42.140 31.137 1.00 91.09 547 SER A CA 1
ATOM 1437 C C . SER B 2 167 ? 19.503 42.289 32.611 1.00 77.75 547 SER A C 1
ATOM 1438 O O . SER B 2 167 ? 19.795 43.336 33.200 1.00 76.27 547 SER A O 1
ATOM 1441 N N . VAL B 2 168 ? 18.895 41.275 33.219 1.00 66.77 548 VAL A N 1
ATOM 1442 C CA . VAL B 2 168 ? 18.478 41.340 34.614 1.00 64.83 548 VAL A CA 1
ATOM 1443 C C . VAL B 2 168 ? 19.568 40.738 35.491 1.00 55.21 548 VAL A C 1
ATOM 1444 O O . VAL B 2 168 ? 20.012 39.605 35.263 1.00 52.99 548 VAL A O 1
ATOM 1448 N N . PHE B 2 169 ? 19.991 41.496 36.494 1.00 46.78 549 PHE A N 1
ATOM 1449 C CA . PHE B 2 169 ? 20.976 41.010 37.450 1.00 43.31 549 PHE A CA 1
ATOM 1450 C C . PHE B 2 169 ? 20.477 39.728 38.117 1.00 44.80 549 PHE A C 1
ATOM 1451 O O . PHE B 2 169 ? 19.306 39.643 38.494 1.00 49.94 549 PHE A O 1
ATOM 1459 N N . PRO B 2 170 ? 21.335 38.709 38.291 1.00 48.11 550 PRO A N 1
ATOM 1460 C CA . PRO B 2 170 ? 22.776 38.643 38.036 1.00 46.37 550 PRO A CA 1
ATOM 1461 C C . PRO B 2 170 ? 23.169 38.184 36.632 1.00 50.22 550 PRO A C 1
ATOM 1462 O O . PRO B 2 170 ? 24.360 37.961 36.390 1.00 49.69 550 PRO A O 1
ATOM 1466 N N . ASN B 2 171 ? 22.201 38.029 35.725 1.00 46.27 551 ASN A N 1
ATOM 1467 C CA . ASN B 2 171 ? 22.534 37.520 34.398 1.00 48.23 551 ASN A CA 1
ATOM 1468 C C . ASN B 2 171 ? 23.323 38.512 33.559 1.00 40.13 551 ASN A C 1
ATOM 1469 O O . ASN B 2 171 ? 23.836 38.123 32.510 1.00 45.12 551 ASN A O 1
ATOM 1474 N N . ASN B 2 172 ? 23.429 39.770 33.981 1.00 39.71 552 ASN A N 1
ATOM 1475 C CA . ASN B 2 172 ? 24.148 40.778 33.217 1.00 39.70 552 ASN A CA 1
ATOM 1476 C C . ASN B 2 172 ? 25.600 40.961 33.659 1.00 42.02 552 ASN A C 1
ATOM 1477 O O . ASN B 2 172 ? 26.276 41.849 33.136 1.00 42.88 552 ASN A O 1
ATOM 1482 N N . VAL B 2 173 ? 26.110 40.159 34.594 1.00 39.85 553 VAL A N 1
ATOM 1483 C CA . VAL B 2 173 ? 27.470 40.342 35.092 1.00 36.81 553 VAL A CA 1
ATOM 1484 C C . VAL B 2 173 ? 28.264 39.052 34.905 1.00 43.08 553 VAL A C 1
ATOM 1485 O O . VAL B 2 173 ? 27.733 37.948 35.078 1.00 37.43 553 VAL A O 1
ATOM 1489 N N . VAL B 2 174 ? 29.536 39.200 34.525 1.00 32.36 554 VAL A N 1
ATOM 1490 C CA . VAL B 2 174 ? 30.470 38.084 34.425 1.00 32.77 554 VAL A CA 1
ATOM 1491 C C . VAL B 2 174 ? 31.846 38.586 34.843 1.00 35.14 554 VAL A C 1
ATOM 1492 O O . VAL B 2 174 ? 32.164 39.766 34.699 1.00 36.18 554 VAL A O 1
ATOM 1496 N N . PHE B 2 175 ? 32.658 37.687 35.390 1.00 34.01 555 PHE A N 1
ATOM 1497 C CA . PHE B 2 175 ? 34.006 38.014 35.835 1.00 31.17 555 PHE A CA 1
ATOM 1498 C C . PHE B 2 175 ? 35.002 37.167 35.057 1.00 33.01 555 PHE A C 1
ATOM 1499 O O . PHE B 2 175 ? 34.680 36.061 34.627 1.00 33.19 555 PHE A O 1
ATOM 1507 N N . VAL B 2 176 ? 36.205 37.690 34.866 1.00 30.12 556 VAL A N 1
ATOM 1508 C CA . VAL B 2 176 ? 37.241 36.972 34.131 1.00 28.37 556 VAL A CA 1
ATOM 1509 C C . VAL B 2 176 ? 38.596 37.318 34.732 1.00 30.10 556 VAL A C 1
ATOM 1510 O O . VAL B 2 176 ? 38.831 38.454 35.162 1.00 29.34 556 VAL A O 1
ATOM 1514 N N . THR B 2 177 ? 39.474 36.317 34.804 1.00 26.16 557 THR A N 1
ATOM 1515 C CA . THR B 2 177 ? 40.835 36.514 35.275 1.00 28.78 557 THR A CA 1
ATOM 1516 C C . THR B 2 177 ? 41.720 36.828 34.077 1.00 34.01 557 THR A C 1
ATOM 1517 O O . THR B 2 177 ? 41.684 36.110 33.081 1.00 30.41 557 THR A O 1
ATOM 1521 N N . GLY B 2 178 ? 42.522 37.876 34.172 1.00 31.73 558 GLY A N 1
ATOM 1522 C CA . GLY B 2 178 ? 43.429 38.179 33.072 1.00 31.68 558 GLY A CA 1
ATOM 1523 C C . GLY B 2 178 ? 44.200 39.452 33.342 1.00 27.84 558 GLY A C 1
ATOM 1524 O O . GLY B 2 178 ? 43.800 40.293 34.159 1.00 27.41 558 GLY A O 1
ATOM 1525 N N . ASN B 2 179 ? 45.323 39.572 32.650 1.00 30.35 559 ASN A N 1
ATOM 1526 C CA . ASN B 2 179 ? 46.165 40.761 32.683 1.00 30.58 559 ASN A CA 1
ATOM 1527 C C . ASN B 2 179 ? 45.775 41.652 31.503 1.00 30.70 559 ASN A C 1
ATOM 1528 O O . ASN B 2 179 ? 45.945 41.254 30.346 1.00 30.86 559 ASN A O 1
ATOM 1533 N N . TYR B 2 180 ? 45.256 42.850 31.788 1.00 29.90 560 TYR A N 1
ATOM 1534 C CA . TYR B 2 180 ? 44.773 43.706 30.698 1.00 28.33 560 TYR A CA 1
ATOM 1535 C C . TYR B 2 180 ? 45.908 44.299 29.868 1.00 33.08 560 TYR A C 1
ATOM 1536 O O . TYR B 2 180 ? 45.677 44.712 28.723 1.00 30.69 560 TYR A O 1
ATOM 1545 N N . VAL B 2 181 ? 47.122 44.344 30.414 1.00 29.25 561 VAL A N 1
ATOM 1546 C CA . VAL B 2 181 ? 48.282 44.913 29.731 1.00 29.39 561 VAL A CA 1
ATOM 1547 C C . VAL B 2 181 ? 48.808 43.883 28.734 1.00 39.11 561 VAL A C 1
ATOM 1548 O O . VAL B 2 181 ? 49.283 42.815 29.125 1.00 34.09 561 VAL A O 1
ATOM 1552 N N . LEU B 2 182 ? 48.726 44.198 27.445 1.00 39.15 562 LEU A N 1
ATOM 1553 C CA . LEU B 2 182 ? 49.266 43.303 26.429 1.00 43.46 562 LEU A CA 1
ATOM 1554 C C . LEU B 2 182 ? 50.753 43.594 26.244 1.00 47.77 562 LEU A C 1
ATOM 1555 O O . LEU B 2 182 ? 51.227 44.695 26.532 1.00 52.37 562 LEU A O 1
ATOM 1560 N N . ASP B 2 183 ? 51.506 42.595 25.793 1.00 46.58 563 ASP A N 1
ATOM 1561 C CA . ASP B 2 183 ? 52.958 42.751 25.807 1.00 58.97 563 ASP A CA 1
ATOM 1562 C C . ASP B 2 183 ? 53.538 43.175 24.461 1.00 59.48 563 ASP A C 1
ATOM 1563 O O . ASP B 2 183 ? 54.762 43.289 24.343 1.00 65.11 563 ASP A O 1
ATOM 1568 N N . ARG B 2 184 ? 52.700 43.427 23.454 1.00 53.00 564 ARG A N 1
ATOM 1569 C CA . ARG B 2 184 ? 53.159 43.910 22.157 1.00 55.87 564 ARG A CA 1
ATOM 1570 C C . ARG B 2 184 ? 52.213 44.986 21.646 1.00 53.61 564 ARG A C 1
ATOM 1571 O O . ARG B 2 184 ? 51.004 44.924 21.887 1.00 48.30 564 ARG A O 1
ATOM 1579 N N . ASP B 2 185 ? 52.772 45.963 20.924 1.00 54.78 565 ASP A N 1
ATOM 1580 C CA . ASP B 2 185 ? 51.954 47.033 20.359 1.00 55.36 565 ASP A CA 1
ATOM 1581 C C . ASP B 2 185 ? 50.987 46.499 19.310 1.00 59.22 565 ASP A C 1
ATOM 1582 O O . ASP B 2 185 ? 49.853 46.982 19.198 1.00 54.05 565 ASP A O 1
ATOM 1587 N N . ASP B 2 186 ? 51.418 45.507 18.524 1.00 58.43 566 ASP A N 1
ATOM 1588 C CA . ASP B 2 186 ? 50.545 44.978 17.479 1.00 60.55 566 ASP A CA 1
ATOM 1589 C C . ASP B 2 186 ? 49.354 44.236 18.067 1.00 52.40 566 ASP A C 1
ATOM 1590 O O . ASP B 2 186 ? 48.287 44.202 17.446 1.00 47.84 566 ASP A O 1
ATOM 1595 N N . LEU B 2 187 ? 49.508 43.650 19.263 1.00 46.81 567 LEU A N 1
ATOM 1596 C CA . LEU B 2 187 ? 48.364 43.057 19.951 1.00 49.14 567 LEU A CA 1
ATOM 1597 C C . LEU B 2 187 ? 47.381 44.125 20.411 1.00 54.08 567 LEU A C 1
ATOM 1598 O O . LEU B 2 187 ? 46.161 43.915 20.361 1.00 46.95 567 LEU A O 1
ATOM 1603 N N . VAL B 2 188 ? 47.896 45.265 20.887 1.00 49.84 568 VAL A N 1
ATOM 1604 C CA . VAL B 2 188 ? 47.034 46.385 21.264 1.00 44.62 568 VAL A CA 1
ATOM 1605 C C . VAL B 2 188 ? 46.263 46.905 20.054 1.00 51.07 568 VAL A C 1
ATOM 1606 O O . VAL B 2 188 ? 45.062 47.200 20.143 1.00 50.62 568 VAL A O 1
ATOM 1610 N N . GLU B 2 189 ? 46.937 47.027 18.905 1.00 48.14 569 GLU A N 1
ATOM 1611 C CA . GLU B 2 189 ? 46.278 47.543 17.708 1.00 49.36 569 GLU A CA 1
ATOM 1612 C C . GLU B 2 189 ? 45.315 46.543 17.085 1.00 52.62 569 GLU A C 1
ATOM 1613 O O . GLU B 2 189 ? 44.523 46.932 16.223 1.00 54.04 569 GLU A O 1
ATOM 1619 N N . ALA B 2 190 ? 45.350 45.278 17.496 1.00 52.63 570 ALA A N 1
ATOM 1620 C CA . ALA B 2 190 ? 44.357 44.317 17.034 1.00 56.29 570 ALA A CA 1
ATOM 1621 C C . ALA B 2 190 ? 43.051 44.399 17.815 1.00 52.07 570 ALA A C 1
ATOM 1622 O O . ALA B 2 190 ? 42.057 43.802 17.385 1.00 47.87 570 ALA A O 1
ATOM 1624 N N . GLN B 2 191 ? 43.031 45.103 18.948 1.00 40.94 571 GLN A N 1
ATOM 1625 C CA . GLN B 2 191 ? 41.812 45.200 19.743 1.00 39.30 571 GLN A CA 1
ATOM 1626 C C . GLN B 2 191 ? 40.683 45.846 18.941 1.00 44.09 571 GLN A C 1
ATOM 1627 O O . GLN B 2 191 ? 40.865 46.897 18.319 1.00 45.21 571 GLN A O 1
ATOM 1633 N N . THR B 2 192 ? 39.495 45.202 18.958 1.00 47.93 572 THR A N 1
ATOM 1634 C CA . THR B 2 192 ? 38.266 45.686 18.344 1.00 46.23 572 THR A CA 1
ATOM 1635 C C . THR B 2 192 ? 37.322 46.228 19.414 1.00 44.05 572 THR A C 1
ATOM 1636 O O . THR B 2 192 ? 37.416 45.832 20.583 1.00 45.48 572 THR A O 1
ATOM 1640 N N . PRO B 2 193 ? 36.405 47.133 19.050 1.00 47.88 573 PRO A N 1
ATOM 1641 C CA .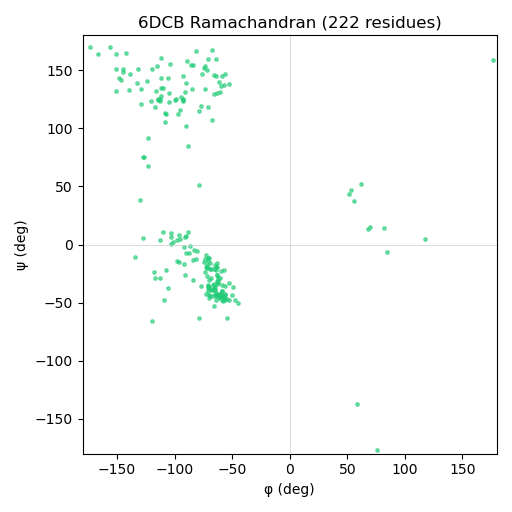 PRO B 2 193 ? 35.521 47.746 20.058 1.00 44.88 573 PRO A CA 1
ATOM 1642 C C . PRO B 2 193 ? 34.453 46.775 20.543 1.00 45.71 573 PRO A C 1
ATOM 1643 O O . PRO B 2 193 ? 33.787 46.109 19.744 1.00 43.76 573 PRO A O 1
ATOM 1647 N N . GLU B 2 194 ? 34.274 46.719 21.866 1.00 41.32 574 GLU A N 1
ATOM 1648 C CA . GLU B 2 194 ? 33.261 45.860 22.470 1.00 44.90 574 GLU A CA 1
ATOM 1649 C C . GLU B 2 194 ? 32.442 46.541 23.556 1.00 42.67 574 GLU A C 1
ATOM 1650 O O . GLU B 2 194 ? 31.439 45.969 23.991 1.00 41.81 574 GLU A O 1
ATOM 1656 N N . TYR B 2 195 ? 32.823 47.731 24.009 1.00 35.00 575 TYR A N 1
ATOM 1657 C CA . TYR B 2 195 ? 32.227 48.307 25.198 1.00 36.31 575 TYR A CA 1
ATOM 1658 C C . TYR B 2 195 ? 31.822 49.750 24.946 1.00 35.20 575 TYR A C 1
ATOM 1659 O O . TYR B 2 195 ? 32.433 50.450 24.137 1.00 34.93 575 TYR A O 1
ATOM 1668 N N . ASP B 2 196 ? 30.787 50.182 25.668 1.00 32.68 576 ASP A N 1
ATOM 1669 C CA . ASP B 2 196 ? 30.381 51.583 25.714 1.00 33.93 576 ASP A CA 1
ATOM 1670 C C . ASP B 2 196 ? 31.054 52.345 26.844 1.00 35.79 576 ASP A C 1
ATOM 1671 O O . ASP B 2 196 ? 31.204 53.569 26.761 1.00 37.08 576 ASP A O 1
ATOM 1676 N N . VAL B 2 197 ? 31.446 51.646 27.903 1.00 33.58 577 VAL A N 1
ATOM 1677 C CA . VAL B 2 197 ? 32.044 52.252 29.084 1.00 28.03 577 VAL A C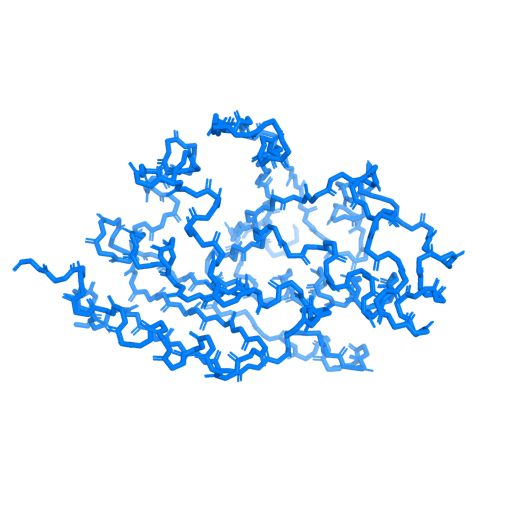A 1
ATOM 1678 C C . VAL B 2 197 ? 33.178 51.345 29.539 1.00 31.30 577 VAL A C 1
ATOM 1679 O O . VAL B 2 197 ? 32.994 50.129 29.629 1.00 34.01 577 VAL A O 1
ATOM 1683 N N . VAL B 2 198 ? 34.340 51.927 29.829 1.00 30.85 578 VAL A N 1
ATOM 1684 C CA . VAL B 2 198 ? 35.441 51.222 30.493 1.00 29.39 578 VAL A CA 1
ATOM 1685 C C . VAL B 2 198 ? 35.734 51.957 31.792 1.00 31.19 578 VAL A C 1
ATOM 1686 O O . VAL B 2 198 ? 35.964 53.173 31.776 1.00 31.03 578 VAL A O 1
ATOM 1690 N N . LEU B 2 199 ? 35.678 51.234 32.914 1.00 30.79 579 LEU A N 1
ATOM 1691 C CA . LEU B 2 199 ? 36.068 51.759 34.218 1.00 33.37 579 LEU A CA 1
ATOM 1692 C C . LEU B 2 199 ? 37.526 51.413 34.458 1.00 32.45 579 LEU A C 1
ATOM 1693 O O . LEU B 2 199 ? 37.898 50.238 34.410 1.00 32.51 579 LEU A O 1
ATOM 1698 N N . CYS B 2 200 ? 38.336 52.420 34.748 1.00 29.36 580 CYS A N 1
ATOM 1699 C CA . CYS B 2 200 ? 39.754 52.235 35.063 1.00 31.03 580 CYS A CA 1
ATOM 1700 C C . CYS B 2 200 ? 39.983 52.956 36.385 1.00 31.30 580 CYS A C 1
ATOM 1701 O O . CYS B 2 200 ? 40.554 54.049 36.423 1.00 30.19 580 CYS A O 1
ATOM 1704 N N . LEU B 2 201 ? 39.521 52.337 37.469 1.00 28.77 581 LEU A N 1
ATOM 1705 C CA . LEU B 2 201 ? 39.481 52.967 38.779 1.00 30.68 581 LEU A CA 1
ATOM 1706 C C . LEU B 2 201 ? 40.587 52.396 39.655 1.00 33.35 581 LEU A C 1
ATOM 1707 O O . LEU B 2 201 ? 40.642 51.182 39.882 1.00 30.32 581 LEU A O 1
ATOM 1712 N N . SER B 2 202 ? 41.451 53.279 40.153 1.00 30.09 582 SER A N 1
ATOM 1713 C CA . SER B 2 202 ? 42.490 52.915 41.113 1.00 27.64 582 SER A CA 1
ATOM 1714 C C . SER B 2 202 ? 43.365 51.798 40.567 1.00 28.48 582 SER A C 1
ATOM 1715 O O . SER B 2 202 ? 43.807 50.910 41.294 1.00 30.63 582 SER A O 1
ATOM 1718 N N . LEU B 2 203 ? 43.623 51.856 39.263 1.00 27.24 583 LEU A N 1
ATOM 1719 C CA . LEU B 2 203 ? 44.432 50.860 38.581 1.00 30.10 583 LEU A CA 1
ATOM 1720 C C . LEU B 2 203 ? 45.708 51.414 37.973 1.00 31.40 583 LEU A C 1
ATOM 1721 O O . LEU B 2 203 ? 46.685 50.669 37.858 1.00 27.67 583 LEU A O 1
ATOM 1726 N N . THR B 2 204 ? 45.735 52.694 37.583 1.00 26.87 584 THR A N 1
ATOM 1727 C CA . THR B 2 204 ? 46.878 53.204 36.828 1.00 28.89 584 THR A CA 1
ATOM 1728 C C . THR B 2 204 ? 48.191 53.040 37.599 1.00 28.96 584 THR A C 1
ATOM 1729 O O . THR B 2 204 ? 49.221 52.682 37.008 1.00 28.71 584 THR A O 1
ATOM 1733 N N . LYS B 2 205 ? 48.178 53.282 38.915 1.00 26.93 585 LYS A N 1
ATOM 1734 C CA . LYS B 2 205 ? 49.418 53.173 39.690 1.00 26.68 585 LYS A CA 1
ATOM 1735 C C . LYS B 2 205 ? 50.025 51.781 39.576 1.00 25.51 585 LYS A C 1
ATOM 1736 O O . LYS B 2 205 ? 51.240 51.635 39.378 1.00 27.72 585 LYS A O 1
ATOM 1742 N N . TRP B 2 206 ? 49.188 50.743 39.684 1.00 26.22 586 TRP A N 1
ATOM 1743 C CA . TRP B 2 206 ? 49.690 49.375 39.699 1.00 24.48 586 TRP A CA 1
ATOM 1744 C C . TRP B 2 206 ? 50.205 48.941 38.335 1.00 30.18 586 TRP A C 1
ATOM 1745 O O . TRP B 2 206 ? 51.224 48.245 38.244 1.00 28.97 586 TRP A O 1
ATOM 1756 N N . VAL B 2 207 ? 49.504 49.322 37.263 1.00 27.77 587 VAL A N 1
ATOM 1757 C CA . VAL B 2 207 ? 50.003 49.038 35.919 1.00 27.30 587 VAL A CA 1
ATOM 1758 C C . VAL B 2 207 ? 51.304 49.786 35.676 1.00 26.25 587 VAL A C 1
ATOM 1759 O O . VAL B 2 207 ? 52.268 49.235 35.127 1.00 27.15 587 VAL A O 1
ATOM 1763 N N . HIS B 2 208 ? 51.340 51.054 36.085 1.00 26.23 588 HIS A N 1
ATOM 1764 C CA . HIS B 2 208 ? 52.523 51.897 35.946 1.00 29.42 588 HIS A CA 1
ATOM 1765 C C . HIS B 2 208 ? 53.735 51.284 36.651 1.00 28.82 588 HIS A C 1
ATOM 1766 O O . HIS B 2 208 ? 54.820 51.188 36.071 1.00 30.87 588 HIS A O 1
ATOM 1773 N N . LEU B 2 209 ? 53.566 50.863 37.909 1.00 27.99 589 LEU A N 1
ATOM 1774 C CA . LEU B 2 209 ? 54.699 50.323 38.674 1.00 29.95 589 LEU A CA 1
ATOM 1775 C C . LEU B 2 209 ? 55.160 48.970 38.133 1.00 30.28 589 LEU A C 1
ATOM 1776 O O . LEU B 2 209 ? 56.363 48.681 38.109 1.00 31.59 589 LEU A O 1
ATOM 1781 N N . ASN B 2 210 ? 54.221 48.118 37.719 1.00 26.61 590 ASN A N 1
ATOM 1782 C CA . ASN B 2 210 ? 54.582 46.760 37.336 1.00 27.66 590 ASN A CA 1
ATOM 1783 C C . ASN B 2 210 ? 55.069 46.654 35.897 1.00 33.93 590 ASN A C 1
ATOM 1784 O O . ASN B 2 210 ? 55.885 45.773 35.590 1.00 29.06 590 ASN A O 1
ATOM 1789 N N . TRP B 2 211 ? 54.575 47.512 35.001 1.00 28.85 591 TRP A N 1
ATOM 1790 C CA . TRP B 2 211 ? 54.919 47.407 33.584 1.00 28.40 591 TRP A CA 1
ATOM 1791 C C . TRP B 2 211 ? 55.431 48.724 33.013 1.00 29.04 591 TRP A C 1
ATOM 1792 O O . TRP B 2 211 ? 55.648 48.813 31.798 1.00 31.92 591 TRP A O 1
ATOM 1803 N N . GLY B 2 212 ? 55.618 49.750 33.853 1.00 30.15 592 GLY A N 1
ATOM 1804 C CA . GLY B 2 212 ? 56.295 50.966 33.434 1.00 29.49 592 GLY A CA 1
ATOM 1805 C C . GLY B 2 212 ? 55.418 51.848 32.566 1.00 32.35 592 GLY A C 1
ATOM 1806 O O . GLY B 2 212 ? 54.237 51.576 32.342 1.00 29.16 592 GLY A O 1
ATOM 1807 N N . ASP B 2 213 ? 56.020 52.952 32.091 1.00 30.51 593 ASP A N 1
ATOM 1808 C CA . ASP B 2 213 ? 55.351 53.826 31.129 1.00 32.39 593 ASP A CA 1
ATOM 1809 C C . ASP B 2 213 ? 54.791 53.026 29.961 1.00 37.02 593 ASP A C 1
ATOM 1810 O O . ASP B 2 213 ? 53.663 53.263 29.512 1.00 35.48 593 ASP A O 1
ATOM 1815 N N . GLU B 2 214 ? 55.575 52.077 29.449 1.00 31.86 594 GLU A N 1
ATOM 1816 C CA . GLU B 2 214 ? 55.183 51.351 28.241 1.00 37.89 594 GLU A CA 1
ATOM 1817 C C . GLU B 2 214 ? 53.925 50.528 28.488 1.00 35.23 594 GLU A C 1
ATOM 1818 O O . GLU B 2 214 ? 53.004 50.516 27.666 1.00 32.56 594 GLU A O 1
ATOM 1824 N N . GLY B 2 215 ? 53.865 49.834 29.627 1.00 32.63 595 GLY A N 1
ATOM 1825 C CA . GLY B 2 215 ? 52.666 49.077 29.955 1.00 33.92 595 GLY A CA 1
ATOM 1826 C C . GLY B 2 215 ? 51.466 49.969 30.211 1.00 33.30 595 GLY A C 1
ATOM 1827 O O . GLY B 2 215 ? 50.347 49.656 29.788 1.00 31.41 595 GLY A O 1
ATOM 1828 N N . LEU B 2 216 ? 51.680 51.103 30.884 1.00 31.55 596 LEU A N 1
ATOM 1829 C CA . LEU B 2 216 ? 50.576 52.041 31.094 1.00 29.56 596 LEU A CA 1
ATOM 1830 C C . LEU B 2 216 ? 50.032 52.563 29.765 1.00 32.75 596 LEU A C 1
ATOM 1831 O O . LEU B 2 216 ? 48.811 52.670 29.573 1.00 30.42 596 LEU A O 1
ATOM 1836 N N . LYS B 2 217 ? 50.924 52.907 28.841 1.00 31.42 597 LYS A N 1
ATOM 1837 C CA . LYS B 2 217 ? 50.479 53.415 27.548 1.00 36.12 597 LYS A CA 1
ATOM 1838 C C . LYS B 2 217 ? 49.758 52.331 26.748 1.00 36.59 597 LYS A C 1
ATOM 1839 O O . LYS B 2 217 ? 48.798 52.619 26.021 1.00 38.04 597 LYS A O 1
ATOM 1845 N N . ARG B 2 218 ? 50.196 51.078 26.875 1.00 32.60 598 ARG A N 1
ATOM 1846 C CA . ARG B 2 218 ? 49.494 49.988 26.203 1.00 37.24 598 ARG A CA 1
ATOM 1847 C C . ARG B 2 218 ? 48.094 49.792 26.768 1.00 30.81 598 ARG A C 1
ATOM 1848 O O . ARG B 2 218 ? 47.157 49.481 26.022 1.00 33.62 598 ARG A O 1
ATOM 1856 N N . MET B 2 219 ? 47.929 49.960 28.077 1.00 31.02 599 MET A N 1
ATOM 1857 C CA . MET B 2 219 ? 46.587 49.898 28.643 1.00 31.36 599 MET A CA 1
ATOM 1858 C C . MET B 2 219 ? 45.717 51.032 28.106 1.00 36.67 599 MET A C 1
ATOM 1859 O O . MET B 2 219 ? 44.576 50.807 27.692 1.00 32.27 599 MET A O 1
ATOM 1864 N N . PHE B 2 220 ? 46.242 52.262 28.121 1.00 29.70 600 PHE A N 1
ATOM 1865 C CA . PHE B 2 220 ? 45.477 53.416 27.651 1.00 30.20 600 PHE A CA 1
ATOM 1866 C C . PHE B 2 220 ? 45.051 53.249 26.195 1.00 34.83 600 PHE A C 1
ATOM 1867 O O . PHE B 2 220 ? 43.905 53.545 25.825 1.00 33.55 600 PHE A O 1
ATOM 1875 N N . ARG B 2 221 ? 45.975 52.810 25.341 1.00 33.96 601 ARG A N 1
ATOM 1876 C CA . ARG B 2 221 ? 45.629 52.671 23.932 1.00 35.82 601 ARG A CA 1
ATOM 1877 C C . ARG B 2 221 ? 44.651 51.523 23.725 1.00 35.87 601 ARG A C 1
ATOM 1878 O O . ARG B 2 221 ? 43.748 51.615 22.887 1.00 33.96 601 ARG A O 1
ATOM 1886 N N . ARG B 2 222 ? 44.800 50.439 24.490 1.00 33.35 602 ARG A N 1
ATOM 1887 C CA . ARG B 2 222 ? 43.856 49.331 24.368 1.00 36.00 602 ARG A CA 1
ATOM 1888 C C . ARG B 2 222 ? 42.452 49.743 24.799 1.00 32.68 602 ARG A C 1
ATOM 1889 O O . ARG B 2 222 ? 41.460 49.335 24.179 1.00 36.39 602 ARG A O 1
ATOM 1897 N N . ILE B 2 223 ? 42.347 50.549 25.858 1.00 29.05 603 ILE A N 1
ATOM 1898 C CA . ILE B 2 223 ? 41.040 51.036 26.300 1.00 29.28 603 ILE A CA 1
ATOM 1899 C C . ILE B 2 223 ? 40.365 51.816 25.185 1.00 32.79 603 ILE A C 1
ATOM 1900 O O . ILE B 2 223 ? 39.183 51.601 24.877 1.00 32.64 603 ILE A O 1
ATOM 1905 N N . TYR B 2 224 ? 41.107 52.734 24.557 1.00 31.66 604 TYR A N 1
ATOM 1906 C CA . TYR B 2 224 ? 40.532 53.503 23.459 1.00 32.93 604 TYR A CA 1
ATOM 1907 C C . TYR B 2 224 ? 40.023 52.584 22.353 1.00 40.34 604 TYR A C 1
ATOM 1908 O O . TYR B 2 224 ? 38.915 52.775 21.833 1.00 41.74 604 TYR A O 1
ATOM 1917 N N . ARG B 2 225 ? 40.817 51.575 21.979 1.00 36.79 605 ARG A N 1
ATOM 1918 C CA . ARG B 2 225 ? 40.404 50.692 20.889 1.00 41.21 605 ARG A CA 1
ATOM 1919 C C . ARG B 2 225 ? 39.257 49.778 21.304 1.00 40.44 605 ARG A C 1
ATOM 1920 O O . ARG B 2 225 ? 38.465 49.352 20.454 1.00 39.06 605 ARG A O 1
ATOM 1928 N N . HIS B 2 226 ? 39.158 49.475 22.598 1.00 32.23 606 HIS A N 1
ATOM 1929 C CA . HIS B 2 226 ? 38.080 48.665 23.157 1.00 37.84 606 HIS A CA 1
ATOM 1930 C C . HIS B 2 226 ? 36.741 49.394 23.191 1.00 37.47 606 HIS A C 1
ATOM 1931 O O . HIS B 2 226 ? 35.699 48.742 23.337 1.00 35.40 606 HIS A O 1
ATOM 1938 N N . LEU B 2 227 ? 36.748 50.721 23.115 1.00 39.15 607 LEU A N 1
ATOM 1939 C CA . LEU B 2 227 ? 35.529 51.510 23.210 1.00 37.53 607 LEU A CA 1
ATOM 1940 C C . LEU B 2 227 ? 34.923 51.728 21.832 1.00 36.49 607 LEU A C 1
ATOM 1941 O O . LEU B 2 227 ? 35.638 51.985 20.857 1.00 37.51 607 LEU A O 1
ATOM 1946 N N . ARG B 2 228 ? 33.598 51.629 21.764 1.00 38.02 608 ARG A N 1
ATOM 1947 C CA . ARG B 2 228 ? 32.871 52.021 20.564 1.00 37.99 608 ARG A CA 1
ATOM 1948 C C . ARG B 2 228 ? 32.892 53.542 20.420 1.00 40.95 608 ARG A C 1
ATOM 1949 O O . ARG B 2 228 ? 33.133 54.261 21.395 1.00 39.64 608 ARG A O 1
ATOM 1957 N N . PRO B 2 229 ? 32.659 54.061 19.211 1.00 39.40 609 PRO A N 1
ATOM 1958 C CA . PRO B 2 229 ? 32.455 55.509 19.069 1.00 40.20 609 PRO A CA 1
ATOM 1959 C C . PRO B 2 229 ? 31.376 55.992 20.028 1.00 46.01 609 PRO A C 1
ATOM 1960 O O . PRO B 2 229 ? 30.352 55.331 20.222 1.00 43.71 609 PRO A O 1
ATOM 1964 N N . GLY B 2 230 ? 31.620 57.149 20.649 1.00 41.51 610 GLY A N 1
ATOM 1965 C CA . GLY B 2 230 ? 30.752 57.643 21.697 1.00 40.69 610 GLY A CA 1
ATOM 1966 C C . GLY B 2 230 ? 31.046 57.083 23.072 1.00 41.94 610 GLY A C 1
ATOM 1967 O O . GLY B 2 230 ? 30.442 57.537 24.052 1.00 41.14 610 GLY A O 1
ATOM 1968 N N . GLY B 2 231 ? 31.950 56.115 23.180 1.00 37.90 611 GLY A N 1
ATOM 1969 C CA . GLY B 2 231 ? 32.250 55.499 24.450 1.00 32.98 611 GLY A CA 1
ATOM 1970 C C . GLY B 2 231 ? 32.938 56.450 25.412 1.00 35.48 611 GLY A C 1
ATOM 1971 O O . GLY B 2 231 ? 33.392 57.535 25.056 1.00 38.66 611 GLY A O 1
ATOM 1972 N N . ILE B 2 232 ? 33.004 56.029 26.675 1.00 31.20 612 ILE A N 1
ATOM 1973 C CA . ILE B 2 232 ? 33.642 56.817 27.722 1.00 33.40 612 ILE A CA 1
ATOM 1974 C C . ILE B 2 232 ? 34.574 55.929 28.523 1.00 34.77 612 ILE A C 1
ATOM 1975 O O . ILE B 2 232 ? 34.241 54.784 28.853 1.00 33.95 612 ILE A O 1
ATOM 1980 N N . LEU B 2 233 ? 35.738 56.477 28.847 1.00 36.05 613 LEU A N 1
ATOM 1981 C CA . LEU B 2 233 ? 36.632 55.921 29.847 1.00 32.77 613 LEU A CA 1
ATOM 1982 C C . LEU B 2 233 ? 36.420 56.701 31.140 1.00 36.52 613 LEU A C 1
ATOM 1983 O O . LEU B 2 233 ? 36.517 57.935 31.149 1.00 33.47 613 LEU A O 1
ATOM 1988 N N . VAL B 2 234 ? 36.103 55.992 32.218 1.00 32.32 614 VAL A N 1
ATOM 1989 C CA . VAL B 2 234 ? 36.022 56.589 33.544 1.00 34.25 614 VAL A CA 1
ATOM 1990 C C . VAL B 2 234 ? 37.355 56.301 34.220 1.00 33.01 614 VAL A C 1
ATOM 1991 O O . VAL B 2 234 ? 37.672 55.144 34.513 1.00 31.41 614 VAL A O 1
ATOM 1995 N N . LEU B 2 235 ? 38.138 57.343 34.462 1.00 31.68 615 LEU A N 1
ATOM 1996 C CA . LEU B 2 235 ? 39.498 57.203 34.966 1.00 30.12 615 LEU A CA 1
ATOM 1997 C C . LEU B 2 235 ? 39.593 57.798 36.369 1.00 33.72 615 LEU A C 1
ATOM 1998 O O . LEU B 2 235 ? 39.278 58.975 36.564 1.00 34.45 615 LEU A O 1
ATOM 2003 N N . GLU B 2 236 ? 40.052 56.993 37.337 1.00 31.81 616 GLU A N 1
ATOM 2004 C CA . GLU B 2 236 ? 40.343 57.459 38.696 1.00 31.79 616 GLU A CA 1
ATOM 2005 C C . GLU B 2 236 ? 41.801 57.111 38.975 1.00 30.81 616 GLU A C 1
ATOM 2006 O O . GLU B 2 236 ? 42.108 55.984 39.391 1.00 31.51 616 GLU A O 1
ATOM 2012 N N . PRO B 2 237 ? 42.736 58.018 38.689 1.00 28.59 617 PRO A N 1
ATOM 2013 C CA . PRO B 2 237 ? 44.160 57.709 38.844 1.00 29.39 617 PRO A CA 1
ATOM 2014 C C . PRO B 2 237 ? 44.687 58.108 40.212 1.00 33.06 617 PRO A C 1
ATOM 2015 O O . PRO B 2 237 ? 44.274 59.108 40.799 1.00 34.04 617 PRO A O 1
ATOM 2019 N N . GLN B 2 238 ? 45.631 57.296 40.718 1.00 31.01 618 GLN A N 1
ATOM 2020 C CA . GLN B 2 238 ? 46.313 57.652 41.956 1.00 29.76 618 GLN A CA 1
ATOM 2021 C C . GLN B 2 238 ? 47.359 58.740 41.697 1.00 32.59 618 GLN A C 1
ATOM 2022 O O . GLN B 2 238 ? 47.966 58.779 40.625 1.00 31.84 618 GLN A O 1
ATOM 2028 N N . PRO B 2 239 ? 47.588 59.632 42.666 1.00 32.39 619 PRO A N 1
ATOM 2029 C CA . PRO B 2 239 ? 48.605 60.675 42.486 1.00 31.15 619 PRO A CA 1
ATOM 2030 C C . PRO B 2 239 ? 50.017 60.116 42.590 1.00 29.12 619 PRO A C 1
ATOM 2031 O O . PRO B 2 239 ? 50.261 59.104 43.247 1.00 31.64 619 PRO A O 1
ATOM 2035 N N . TRP B 2 240 ? 50.959 60.805 41.933 1.00 29.85 620 TRP A N 1
ATOM 2036 C CA . TRP B 2 240 ? 52.357 60.373 41.967 1.00 33.91 620 TRP A CA 1
ATOM 2037 C C . TRP B 2 240 ? 52.886 60.269 43.396 1.00 38.00 620 TRP A C 1
ATOM 2038 O O . TRP B 2 240 ? 53.692 59.379 43.703 1.00 33.69 620 TRP A O 1
ATOM 2049 N N . SER B 2 241 ? 52.443 61.163 44.285 1.00 37.59 621 SER A N 1
ATOM 2050 C CA . SER B 2 241 ? 52.925 61.163 45.664 1.00 36.09 621 SER A CA 1
ATOM 2051 C C . SER B 2 241 ? 52.640 59.851 46.375 1.00 38.01 621 SER A C 1
ATOM 2052 O O . SER B 2 241 ? 53.343 59.509 47.331 1.00 37.49 621 SER A O 1
ATOM 2055 N N . SER B 2 242 ? 51.655 59.086 45.915 1.00 32.66 622 SER A N 1
ATOM 2056 C CA . SER B 2 242 ? 51.323 57.832 46.575 1.00 31.17 622 SER A CA 1
ATOM 2057 C C . SER B 2 242 ? 52.098 56.625 46.032 1.00 31.58 622 SER A C 1
ATOM 2058 O O . SER B 2 242 ? 51.983 55.537 46.603 1.00 35.37 622 SER A O 1
ATOM 2061 N N . TYR B 2 243 ? 52.874 56.780 44.949 1.00 31.84 623 TYR A N 1
ATOM 2062 C CA . TYR B 2 243 ? 53.620 55.641 44.398 1.00 28.07 623 TYR A CA 1
ATOM 2063 C C . TYR B 2 243 ? 54.780 55.229 45.297 1.00 30.72 623 TYR A C 1
ATOM 2064 O O . TYR B 2 243 ? 55.117 54.040 45.378 1.00 30.11 623 TYR A O 1
ATOM 2073 N N . GLY B 2 244 ? 55.450 56.209 45.914 1.00 31.52 624 GLY A N 1
ATOM 2074 C CA . GLY B 2 244 ? 56.779 55.964 46.474 1.00 32.40 624 GLY A CA 1
ATOM 2075 C C . GLY B 2 244 ? 56.804 54.924 47.575 1.00 36.26 624 GLY A C 1
ATOM 2076 O O . GLY B 2 244 ? 57.784 54.180 47.713 1.00 31.49 624 GLY A O 1
ATOM 2077 N N . LYS B 2 245 ? 55.736 54.849 48.372 1.00 34.63 625 LYS A N 1
ATOM 2078 C CA . LYS B 2 245 ? 55.730 53.884 49.466 1.00 37.95 625 LYS A CA 1
ATOM 2079 C C . LYS B 2 245 ? 55.600 52.449 48.979 1.00 33.05 625 LYS A C 1
ATOM 2080 O O . LYS B 2 245 ? 55.808 51.528 49.773 1.00 33.81 625 LYS A O 1
ATOM 2086 N N . ARG B 2 246 ? 55.270 52.226 47.707 1.00 30.54 626 ARG A N 1
ATOM 2087 C CA . ARG B 2 246 ? 55.193 50.868 47.171 1.00 27.93 626 ARG A CA 1
ATOM 2088 C C . ARG B 2 246 ? 56.398 50.500 46.320 1.00 31.83 626 ARG A C 1
ATOM 2089 O O . ARG B 2 246 ? 56.435 49.390 45.775 1.00 28.47 626 ARG A O 1
ATOM 2097 N N . LYS B 2 247 ? 57.366 51.411 46.158 1.00 31.40 627 LYS A N 1
ATOM 2098 C CA . LYS B 2 247 ? 58.386 51.195 45.138 1.00 34.60 627 LYS A CA 1
ATOM 2099 C C . LYS B 2 247 ? 59.296 50.028 45.474 1.00 32.56 627 LYS A C 1
ATOM 2100 O O . LYS B 2 247 ? 59.899 49.462 44.562 1.00 32.67 627 LYS A O 1
ATOM 2106 N N . THR B 2 248 ? 59.385 49.618 46.743 1.00 28.86 628 THR A N 1
ATOM 2107 C CA . THR B 2 248 ? 60.273 48.518 47.101 1.00 30.46 628 THR A CA 1
ATOM 2108 C C . THR B 2 248 ? 59.604 47.143 47.052 1.00 33.83 628 THR A C 1
ATOM 2109 O O . THR B 2 248 ? 60.236 46.152 47.424 1.00 30.56 628 THR A O 1
ATOM 2113 N N . LEU B 2 249 ? 58.359 47.044 46.583 1.00 32.91 629 LEU A N 1
ATOM 2114 C CA . LEU B 2 249 ? 57.684 45.742 46.552 1.00 30.35 629 LEU A CA 1
ATOM 2115 C C . LEU B 2 249 ? 58.487 44.679 45.799 1.00 36.64 629 LEU A C 1
ATOM 2116 O O . LEU B 2 249 ? 58.601 43.540 46.260 1.00 29.26 629 LEU A O 1
ATOM 2121 N N . THR B 2 250 ? 58.998 45.010 44.607 1.00 27.43 630 THR A N 1
ATOM 2122 C CA . THR B 2 250 ? 59.884 44.102 43.876 1.00 31.23 630 THR A CA 1
ATOM 2123 C C . THR B 2 250 ? 60.960 44.930 43.195 1.00 27.64 630 THR A C 1
ATOM 2124 O O . THR B 2 250 ? 60.828 46.151 43.055 1.00 27.93 630 THR A O 1
ATOM 2128 N N . GLU B 2 251 ? 62.030 44.247 42.754 1.00 23.58 631 GLU A N 1
ATOM 2129 C CA . GLU B 2 251 ? 63.092 44.958 42.043 1.00 26.91 631 GLU A CA 1
ATOM 2130 C C . GLU B 2 251 ? 62.577 45.551 40.738 1.00 29.02 631 GLU A C 1
ATOM 2131 O O . GLU B 2 251 ? 63.045 46.616 40.317 1.00 27.69 631 GLU A O 1
ATOM 2137 N N . THR B 2 252 ? 61.637 44.867 40.073 1.00 30.61 632 THR A N 1
ATOM 2138 C CA . THR B 2 252 ? 61.101 45.383 38.810 1.00 30.52 632 THR A CA 1
ATOM 2139 C C . THR B 2 252 ? 60.266 46.629 39.045 1.00 27.37 632 THR A C 1
ATOM 2140 O O . THR B 2 252 ? 60.366 47.617 38.302 1.00 31.09 632 THR A O 1
ATOM 2144 N N . ILE B 2 253 ? 59.417 46.589 40.066 1.00 27.39 633 ILE A N 1
ATOM 2145 C CA . ILE B 2 253 ? 58.641 47.766 40.440 1.00 27.58 633 ILE A CA 1
ATOM 2146 C C . ILE B 2 253 ? 59.570 48.928 40.785 1.00 29.03 633 ILE A C 1
ATOM 2147 O O . ILE B 2 253 ? 59.362 50.062 40.340 1.00 30.61 633 ILE A O 1
ATOM 2152 N N . TYR B 2 254 ? 60.632 48.654 41.552 1.00 28.28 634 TYR A N 1
ATOM 2153 C CA . TYR B 2 254 ? 61.583 49.704 41.924 1.00 26.29 634 TYR A CA 1
ATOM 2154 C C . TYR B 2 254 ? 62.246 50.284 40.688 1.00 27.88 634 TYR A C 1
ATOM 2155 O O . TYR B 2 254 ? 62.355 51.508 40.533 1.00 29.38 634 TYR A O 1
ATOM 2164 N N . LYS B 2 255 ? 62.691 49.406 39.789 1.00 26.77 635 LYS A N 1
ATOM 2165 C CA . LYS B 2 255 ? 63.261 49.853 38.525 1.00 27.50 635 LYS A CA 1
ATOM 2166 C C . LYS B 2 255 ? 62.287 50.738 37.763 1.00 32.23 635 LYS A C 1
ATOM 2167 O O . LYS B 2 255 ? 62.664 51.809 37.259 1.00 27.79 635 LYS A O 1
ATOM 2173 N N . ASN B 2 256 ? 61.029 50.294 37.646 1.00 30.38 636 ASN A N 1
ATOM 2174 C CA . ASN B 2 256 ? 60.047 51.062 36.879 1.00 30.10 636 ASN A CA 1
ATOM 2175 C C . ASN B 2 256 ? 59.785 52.406 37.531 1.00 31.50 636 ASN A C 1
ATOM 2176 O O . ASN B 2 256 ? 59.635 53.418 36.840 1.00 33.61 636 ASN A O 1
ATOM 2181 N N . TYR B 2 257 ? 59.722 52.431 38.867 1.00 29.31 637 TYR A N 1
ATOM 2182 C CA . TYR B 2 257 ? 59.479 53.682 39.574 1.00 29.66 637 TYR A CA 1
ATOM 2183 C C . TYR B 2 257 ? 60.464 54.763 39.146 1.00 31.90 637 TYR A C 1
ATOM 2184 O O . TYR B 2 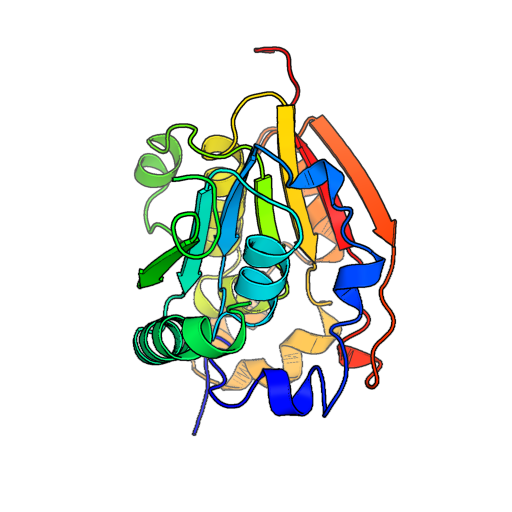257 ? 60.068 55.894 38.841 1.00 32.86 637 TYR A O 1
ATOM 2193 N N . TYR B 2 258 ? 61.757 54.433 39.101 1.00 30.41 638 TYR A N 1
ATOM 2194 C CA . TYR B 2 258 ? 62.754 55.439 38.766 1.00 32.05 638 TYR A CA 1
ATOM 2195 C C . TYR B 2 258 ? 62.911 55.650 37.270 1.00 39.72 638 TYR A C 1
ATOM 2196 O O . TYR B 2 258 ? 63.649 56.553 36.868 1.00 38.77 638 TYR A O 1
ATOM 2205 N N . ARG B 2 259 ? 62.226 54.869 36.439 1.00 32.17 639 ARG A N 1
ATOM 2206 C CA . ARG B 2 259 ? 62.226 55.122 35.002 1.00 36.09 639 ARG A CA 1
ATOM 2207 C C . ARG B 2 259 ? 61.008 55.900 34.515 1.00 37.26 639 ARG A C 1
ATOM 2208 O O . ARG B 2 259 ? 61.025 56.402 33.389 1.00 37.23 639 ARG A O 1
ATOM 2216 N N . ILE B 2 260 ? 59.961 56.017 35.332 1.00 33.24 640 ILE A N 1
ATOM 2217 C CA . ILE B 2 260 ? 58.718 56.623 34.873 1.00 33.37 640 ILE A CA 1
ATOM 2218 C C . ILE B 2 260 ? 58.950 58.078 34.503 1.00 41.60 640 ILE A C 1
ATOM 2219 O O . ILE B 2 260 ? 59.550 58.851 35.265 1.00 38.19 640 ILE A O 1
ATOM 2224 N N . GLN B 2 261 ? 58.489 58.449 33.309 1.00 35.03 641 GLN A N 1
ATOM 2225 C CA . GLN B 2 261 ? 58.495 59.823 32.841 1.00 39.99 641 GLN A CA 1
ATOM 2226 C C . GLN B 2 261 ? 57.109 60.373 32.560 1.00 42.83 641 GLN A C 1
ATOM 2227 O O . GLN B 2 261 ? 56.943 61.592 32.561 1.00 42.04 641 GLN A O 1
ATOM 2233 N N . LEU B 2 262 ? 56.120 59.527 32.292 1.00 35.46 642 LEU A N 1
ATOM 2234 C CA . LEU B 2 262 ? 54.755 60.007 32.096 1.00 38.62 642 LEU A CA 1
ATOM 2235 C C . LEU B 2 262 ? 54.081 60.008 33.465 1.00 37.82 642 LEU A C 1
ATOM 2236 O O . LEU B 2 262 ? 53.657 58.964 33.956 1.00 36.14 642 LEU A O 1
ATOM 2241 N N . LYS B 2 263 ? 53.968 61.187 34.085 1.00 33.90 643 LYS A N 1
ATOM 2242 C CA . LYS B 2 263 ? 53.416 61.268 35.435 1.00 38.43 643 LYS A CA 1
ATOM 2243 C C . LYS B 2 263 ? 51.898 61.431 35.403 1.00 36.43 643 LYS A C 1
ATOM 2244 O O . LYS B 2 263 ? 51.338 61.892 34.404 1.00 39.12 643 LYS A O 1
ATOM 2250 N N . PRO B 2 264 ? 51.195 61.068 36.493 1.00 35.36 644 PRO A N 1
ATOM 2251 C CA . PRO B 2 264 ? 49.733 61.255 36.516 1.00 33.32 644 PRO A CA 1
ATOM 2252 C C . PRO B 2 264 ? 49.261 62.636 36.088 1.00 40.72 644 PRO A C 1
ATOM 2253 O O . PRO B 2 264 ? 48.220 62.735 35.432 1.00 37.05 644 PRO A O 1
ATOM 2257 N N . GLU B 2 265 ? 49.995 63.703 36.423 1.00 36.90 645 GLU A N 1
ATOM 2258 C CA . GLU B 2 265 ? 49.587 65.039 36.000 1.00 42.63 645 GLU A CA 1
ATOM 2259 C C . GLU B 2 265 ? 49.577 65.197 34.484 1.00 46.09 645 GLU A C 1
ATOM 2260 O O . GLU B 2 265 ? 48.933 66.120 33.976 1.00 44.93 645 GLU A O 1
ATOM 2263 N N . GLN B 2 266 ? 50.266 64.328 33.750 1.00 37.91 646 GLN A N 1
ATOM 2264 C CA . GLN B 2 266 ? 50.261 64.383 32.292 1.00 43.40 646 GLN A CA 1
ATOM 2265 C C . GLN B 2 266 ? 49.340 63.353 31.644 1.00 40.10 646 GLN A C 1
ATOM 2266 O O . GLN B 2 266 ? 49.308 63.278 30.412 1.00 38.57 646 GLN A O 1
ATOM 2272 N N . PHE B 2 267 ? 48.604 62.553 32.428 1.00 34.90 647 PHE A N 1
ATOM 2273 C CA . PHE B 2 267 ? 47.740 61.524 31.839 1.00 33.68 647 PHE A CA 1
ATOM 2274 C C . PHE B 2 267 ? 46.733 62.131 30.863 1.00 38.72 647 PHE A C 1
ATOM 2275 O O . PHE B 2 267 ? 46.523 61.599 29.765 1.00 37.92 647 PHE A O 1
ATOM 2283 N N . SER B 2 268 ? 46.078 63.234 31.261 1.00 39.45 648 SER A N 1
ATOM 2284 C CA . SER B 2 268 ? 45.037 63.838 30.422 1.00 37.52 648 SER A CA 1
ATOM 2285 C C . SER B 2 268 ? 45.587 64.260 29.072 1.00 43.84 648 SER A C 1
ATOM 2286 O O . SER B 2 268 ? 44.950 64.036 28.035 1.00 44.36 648 SER A O 1
ATOM 2289 N N . SER B 2 269 ? 46.759 64.898 29.064 1.00 45.02 649 SER A N 1
ATOM 2290 C CA . SER B 2 269 ? 47.361 65.302 27.799 1.00 49.63 649 SER A CA 1
ATOM 2291 C C . SER B 2 269 ? 47.694 64.087 26.944 1.00 45.23 649 SER A C 1
ATOM 2292 O O . SER B 2 269 ? 47.449 64.088 25.731 1.00 46.80 649 SER A O 1
ATOM 2294 N N . TYR B 2 270 ? 48.239 63.032 27.559 1.00 44.03 650 TYR A N 1
ATOM 2295 C CA . TYR B 2 270 ? 48.584 61.840 26.790 1.00 40.09 650 TYR A CA 1
ATOM 2296 C C . TYR B 2 270 ? 47.339 61.146 26.249 1.00 40.26 650 TYR A C 1
ATOM 2297 O O . TYR B 2 270 ? 47.310 60.727 25.083 1.00 42.49 650 TYR A O 1
ATOM 2306 N N . LEU B 2 271 ? 46.301 61.006 27.084 1.00 35.71 651 LEU A N 1
ATOM 2307 C CA . LEU B 2 271 ? 45.088 60.320 26.651 1.00 35.53 651 LEU A CA 1
ATOM 2308 C C . LEU B 2 271 ? 44.403 61.037 25.494 1.00 40.74 651 LEU A C 1
ATOM 2309 O O . LEU B 2 271 ? 43.774 60.387 24.652 1.00 39.63 651 LEU A O 1
ATOM 2314 N N . THR B 2 272 ? 44.511 62.365 25.423 1.00 41.90 652 THR A N 1
ATOM 2315 C CA . THR B 2 272 ? 43.910 63.125 24.335 1.00 45.87 652 THR A CA 1
ATOM 2316 C C . THR B 2 272 ? 44.893 63.422 23.209 1.00 47.94 652 THR A C 1
ATOM 2317 O O . THR B 2 272 ? 44.562 64.189 22.306 1.00 44.84 652 THR A O 1
ATOM 2321 N N . SER B 2 273 ? 46.085 62.842 23.247 1.00 45.48 653 SER A N 1
ATOM 2322 C CA . SER B 2 273 ? 47.053 62.970 22.165 1.00 48.47 653 SER A CA 1
ATOM 2323 C C . SER B 2 273 ? 46.725 61.979 21.050 1.00 47.39 653 SER A C 1
ATOM 2324 O O . SER B 2 273 ? 45.955 61.034 21.253 1.00 47.94 653 SER A O 1
ATOM 2327 N N . PRO B 2 274 ? 47.327 62.144 19.864 1.00 46.96 654 PRO A N 1
ATOM 2328 C CA . PRO B 2 274 ? 47.100 61.167 18.786 1.00 49.75 654 PRO A CA 1
ATOM 2329 C C . PRO B 2 274 ? 47.601 59.767 19.102 1.00 51.96 654 PRO A C 1
ATOM 2330 O O . PRO B 2 274 ? 47.207 58.819 18.412 1.00 52.64 654 PRO A O 1
ATOM 2334 N N . ASP B 2 275 ? 48.457 59.599 20.115 1.00 49.94 655 ASP A N 1
ATOM 2335 C CA . ASP B 2 275 ? 48.890 58.260 20.498 1.00 56.06 655 ASP A CA 1
ATOM 2336 C C . ASP B 2 275 ? 47.768 57.444 21.122 1.00 53.94 655 ASP A C 1
ATOM 2337 O O . ASP B 2 275 ? 47.859 56.213 21.152 1.00 55.66 655 ASP A O 1
ATOM 2342 N N . VAL B 2 276 ? 46.727 58.094 21.639 1.00 49.23 656 VAL A N 1
ATOM 2343 C CA . VAL B 2 276 ? 45.578 57.379 22.191 1.00 40.95 656 VAL A CA 1
ATOM 2344 C C . VAL B 2 276 ? 44.333 57.776 21.404 1.00 45.40 656 VAL A C 1
ATOM 2345 O O . VAL B 2 276 ? 43.741 56.947 20.703 1.00 47.05 656 VAL A O 1
ATOM 2349 N N . GLY B 2 277 ? 43.930 59.043 21.504 1.00 38.79 657 GLY A N 1
ATOM 2350 C CA . GLY B 2 277 ? 42.907 59.558 20.607 1.00 41.02 657 GLY A CA 1
ATOM 2351 C C . GLY B 2 277 ? 41.605 60.030 21.226 1.00 42.65 657 GLY A C 1
ATOM 2352 O O . GLY B 2 277 ? 40.680 60.387 20.491 1.00 39.54 657 GLY A O 1
ATOM 2353 N N . PHE B 2 278 ? 41.494 60.051 22.553 1.00 37.00 658 PHE A N 1
ATOM 2354 C CA . PHE B 2 278 ? 40.286 60.603 23.156 1.00 36.47 658 PHE A CA 1
ATOM 2355 C C . PHE B 2 278 ? 40.153 62.069 22.768 1.00 39.14 658 PHE A C 1
ATOM 2356 O O . PHE B 2 278 ? 41.142 62.799 22.704 1.00 40.67 658 PHE A O 1
ATOM 2364 N N . SER B 2 279 ? 38.926 62.498 22.481 1.00 40.24 659 SER A N 1
ATOM 2365 C CA . SER B 2 279 ? 38.717 63.805 21.867 1.00 42.96 659 SER A CA 1
ATOM 2366 C C . SER B 2 279 ? 38.382 64.912 22.863 1.00 46.24 659 SER A C 1
ATOM 2367 O O . SER B 2 279 ? 38.430 66.088 22.487 1.00 43.27 659 SER A O 1
ATOM 2370 N N . SER B 2 280 ? 38.020 64.574 24.100 1.00 41.82 660 SER A N 1
ATOM 2371 C CA . SER B 2 280 ? 37.791 65.571 25.144 1.00 43.47 660 SER A CA 1
ATOM 2372 C C . SER B 2 280 ? 37.738 64.847 26.480 1.00 42.48 660 SER A C 1
ATOM 2373 O O . SER B 2 280 ? 37.593 63.622 26.535 1.00 41.45 660 SER A O 1
ATOM 2376 N N . TYR B 2 281 ? 37.860 65.613 27.560 1.00 40.98 661 TYR A N 1
ATOM 2377 C CA . TYR B 2 281 ? 37.763 65.024 28.889 1.00 39.87 661 TYR A CA 1
ATOM 2378 C C . TYR B 2 281 ? 37.218 66.058 29.859 1.00 42.54 661 TYR A C 1
ATOM 2379 O O . TYR B 2 281 ? 37.214 67.260 29.588 1.00 42.78 661 TYR A O 1
ATOM 2388 N N . GLU B 2 282 ? 36.764 65.569 31.009 1.00 36.41 662 GLU A N 1
ATOM 2389 C CA . GLU B 2 282 ? 36.224 66.437 32.043 1.00 44.38 662 GLU A CA 1
ATOM 2390 C C . GLU B 2 282 ? 36.512 65.832 33.406 1.00 42.59 662 GLU A C 1
ATOM 2391 O O . GLU B 2 282 ? 36.498 64.608 33.569 1.00 38.56 662 GLU A O 1
ATOM 2397 N N . LEU B 2 283 ? 36.800 66.697 34.368 1.00 45.28 663 LEU A N 1
ATOM 2398 C CA . LEU B 2 283 ? 36.819 66.307 35.770 1.00 44.45 663 LEU A CA 1
ATOM 2399 C C . LEU B 2 283 ? 35.384 66.220 36.253 1.00 44.20 663 LEU A C 1
ATOM 2400 O O . LEU B 2 283 ? 34.646 67.208 36.202 1.00 49.47 663 LEU A O 1
ATOM 2405 N N . VAL B 2 284 ? 34.969 65.043 36.692 1.00 40.10 664 VAL A N 1
AT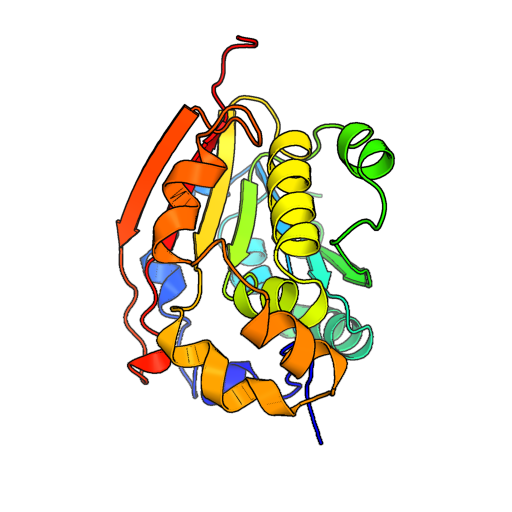OM 2406 C CA . VAL B 2 284 ? 33.610 64.903 37.200 1.00 44.08 664 VAL A CA 1
ATOM 2407 C C . VAL B 2 284 ? 33.519 65.453 38.618 1.00 46.84 664 VAL A C 1
ATOM 2408 O O . VAL B 2 284 ? 32.838 66.450 38.869 1.00 47.32 664 VAL A O 1
ATOM 2412 N N . ALA B 2 285 ? 34.246 64.845 39.550 1.00 46.02 665 ALA A N 1
ATOM 2413 C CA . ALA B 2 285 ? 34.237 65.290 40.937 1.00 47.04 665 ALA A CA 1
ATOM 2414 C C . ALA B 2 285 ? 35.292 64.492 41.682 1.00 46.80 665 ALA A C 1
ATOM 2415 O O . ALA B 2 285 ? 35.851 63.527 41.152 1.00 41.45 665 ALA A O 1
ATOM 2417 N N . THR B 2 286 ? 35.571 64.912 42.915 1.00 39.37 666 THR A N 1
ATOM 2418 C CA . THR B 2 286 ? 36.388 64.107 43.819 1.00 38.83 666 THR A CA 1
ATOM 2419 C C . THR B 2 286 ? 35.481 63.527 44.899 1.00 46.07 666 THR A C 1
ATOM 2420 O O . THR B 2 286 ? 34.940 64.285 45.717 1.00 46.15 666 THR A O 1
ATOM 2424 N N . PRO B 2 287 ? 35.262 62.213 44.930 1.00 42.12 667 PRO A N 1
ATOM 2425 C CA . PRO B 2 287 ? 34.351 61.635 45.928 1.00 43.07 667 PRO A CA 1
ATOM 2426 C C . PRO B 2 287 ? 34.864 61.837 47.346 1.00 44.13 667 PRO A C 1
ATOM 2427 O O . PRO B 2 287 ? 36.051 62.066 47.583 1.00 44.46 667 PRO A O 1
ATOM 2431 N N . HIS B 2 288 ? 33.945 61.744 48.302 1.00 46.63 668 HIS A N 1
ATOM 2432 C CA A HIS B 2 288 ? 34.336 61.703 49.703 0.50 43.91 668 HIS A CA 1
ATOM 2433 C CA B HIS B 2 288 ? 34.318 61.703 49.707 0.50 43.89 668 HIS A CA 1
ATOM 2434 C C . HIS B 2 288 ? 34.684 60.277 50.110 1.00 37.93 668 HIS A C 1
ATOM 2435 O O . HIS B 2 288 ? 34.132 59.301 49.591 1.00 40.67 668 HIS A O 1
ATOM 2448 N N . ASN B 2 289 ? 35.622 60.167 51.045 1.00 41.07 669 ASN A N 1
ATOM 2449 C CA . ASN B 2 289 ? 36.029 58.889 51.607 1.00 41.13 669 ASN A CA 1
ATOM 2450 C C . ASN B 2 289 ? 36.495 59.121 53.034 1.00 45.54 669 ASN A C 1
ATOM 2451 O O . ASN B 2 289 ? 36.993 60.201 53.374 1.00 40.80 669 ASN A O 1
ATOM 2456 N N . THR B 2 290 ? 36.338 58.087 53.862 1.00 44.56 670 THR A N 1
ATOM 2457 C CA . THR B 2 290 ? 36.828 58.136 55.238 1.00 49.10 670 THR A CA 1
ATOM 2458 C C . THR B 2 290 ? 38.299 58.536 55.302 1.00 48.09 670 THR A C 1
ATOM 2459 O O . THR B 2 290 ? 38.723 59.200 56.255 1.00 47.78 670 THR A O 1
ATOM 2463 N N . SER B 2 291 ? 39.090 58.151 54.301 1.00 40.80 671 SER A N 1
ATOM 2464 C CA . SER B 2 291 ? 40.511 58.469 54.246 1.00 43.69 671 SER A CA 1
ATOM 2465 C C . SER B 2 291 ? 40.781 59.441 53.106 1.00 47.63 671 SER A C 1
ATOM 2466 O O . SER B 2 291 ? 40.300 59.238 51.985 1.00 40.79 671 SER A O 1
ATOM 2469 N N . LYS B 2 292 ? 41.576 60.479 53.386 1.00 41.14 672 LYS A N 1
ATOM 2470 C CA . LYS B 2 292 ? 41.959 61.417 52.334 1.00 45.47 672 LYS A CA 1
ATOM 2471 C C . LYS B 2 292 ? 42.725 60.724 51.215 1.00 42.01 672 LYS A C 1
ATOM 2472 O O . LYS B 2 292 ? 42.678 61.170 50.065 1.00 43.21 672 LYS A O 1
ATOM 2476 N N . GLY B 2 293 ? 43.439 59.642 51.533 1.00 35.88 673 GLY A N 1
ATOM 2477 C CA . GLY B 2 293 ? 44.200 58.919 50.528 1.00 35.19 673 GLY A CA 1
ATOM 2478 C C . GLY B 2 293 ? 43.339 58.266 49.469 1.00 35.16 673 GLY A C 1
ATOM 2479 O O . GLY B 2 293 ? 43.848 57.897 48.407 1.00 34.72 673 GLY A O 1
ATOM 2480 N N . PHE B 2 294 ? 42.044 58.101 49.731 1.00 30.55 674 PHE A N 1
ATOM 2481 C CA . PHE B 2 294 ? 41.142 57.563 48.722 1.00 35.01 674 PHE A CA 1
ATOM 2482 C C . PHE B 2 294 ? 40.281 58.642 48.074 1.00 38.94 674 PHE A C 1
ATOM 2483 O O . PHE B 2 294 ? 39.380 58.312 47.297 1.00 40.28 674 PHE A O 1
ATOM 2491 N N . GLN B 2 295 ? 40.519 59.920 48.384 1.00 35.55 675 GLN A N 1
ATOM 2492 C CA . GLN B 2 295 ? 39.775 61.006 47.739 1.00 35.18 675 GLN A CA 1
ATOM 2493 C C . GLN B 2 295 ? 40.537 61.380 46.469 1.00 40.43 675 GLN A C 1
ATOM 2494 O O . GLN B 2 295 ? 41.381 62.277 46.439 1.00 41.66 675 GLN A O 1
ATOM 2500 N N . ARG B 2 296 ? 40.249 60.632 45.407 1.00 34.32 676 ARG A N 1
ATOM 2501 C CA . ARG B 2 296 ? 40.942 60.770 44.141 1.00 33.56 676 ARG A CA 1
ATOM 2502 C C . ARG B 2 296 ? 40.000 61.332 43.087 1.00 33.48 676 ARG A C 1
ATOM 2503 O O . ARG B 2 296 ? 38.820 60.972 43.064 1.00 32.91 676 ARG A O 1
ATOM 2511 N N . PRO B 2 297 ? 40.491 62.185 42.194 1.00 40.89 677 PRO A N 1
ATOM 2512 C CA . PRO B 2 297 ? 39.612 62.768 41.177 1.00 36.63 677 PRO A CA 1
ATOM 2513 C C . PRO B 2 297 ? 39.100 61.704 40.218 1.00 37.82 677 PRO A C 1
ATOM 2514 O O . PRO B 2 297 ? 39.780 60.716 39.929 1.00 35.49 677 PRO A O 1
ATOM 2518 N N . VAL B 2 298 ? 37.868 61.896 39.754 1.00 37.04 678 VAL A N 1
ATOM 2519 C CA . VAL B 2 298 ? 37.240 61.005 38.785 1.00 36.42 678 VAL A CA 1
ATOM 2520 C C . VAL B 2 298 ? 37.076 61.786 37.489 1.00 40.59 678 VAL A C 1
ATOM 2521 O O . VAL B 2 298 ? 36.438 62.845 37.481 1.00 37.43 678 VAL A O 1
ATOM 2525 N N . TYR B 2 299 ? 37.631 61.258 36.396 1.00 34.72 679 TYR A N 1
ATOM 2526 C CA . TYR B 2 299 ? 37.565 61.907 35.090 1.00 34.40 679 TYR A CA 1
ATOM 2527 C C . TYR B 2 299 ? 36.757 61.075 34.110 1.00 35.57 679 TYR A C 1
ATOM 2528 O O . TYR B 2 299 ? 36.689 59.847 34.219 1.00 37.61 679 TYR A O 1
ATOM 2537 N N . LEU B 2 300 ? 36.185 61.759 33.123 1.00 34.19 680 LEU A N 1
ATOM 2538 C CA . LEU B 2 300 ? 35.534 61.126 31.990 1.00 35.12 680 LEU A CA 1
ATOM 2539 C C . LEU B 2 300 ? 36.334 61.474 30.745 1.00 40.86 680 LEU A C 1
ATOM 2540 O O . LEU B 2 300 ? 36.586 62.653 30.482 1.00 42.25 680 LEU A O 1
ATOM 2545 N N . PHE B 2 301 ? 36.753 60.461 29.996 1.00 35.57 681 PHE A N 1
ATOM 2546 C CA . PHE B 2 301 ? 37.427 60.664 28.720 1.00 35.93 681 PHE A CA 1
ATOM 2547 C C . PHE B 2 301 ? 36.509 60.171 27.611 1.00 37.56 681 PHE A C 1
ATOM 2548 O O . PHE B 2 301 ? 35.998 59.049 27.681 1.00 35.35 681 PHE A O 1
ATOM 2556 N N . HIS B 2 302 ? 36.275 61.020 26.611 1.00 37.27 682 HIS A N 1
ATOM 2557 C CA . HIS B 2 302 ? 35.249 60.774 25.606 1.00 37.10 682 HIS A CA 1
ATOM 2558 C C . HIS B 2 302 ? 35.885 60.328 24.296 1.00 42.68 682 HIS A C 1
ATOM 2559 O O . HIS B 2 302 ? 36.817 60.973 23.804 1.00 39.04 682 HIS A O 1
ATOM 2566 N N . LYS B 2 303 ? 35.382 59.231 23.736 1.00 41.88 683 LYS A N 1
ATOM 2567 C CA . LYS B 2 303 ? 35.711 58.842 22.369 1.00 40.58 683 LYS A CA 1
ATOM 2568 C C . LYS B 2 303 ? 34.643 59.420 21.444 1.00 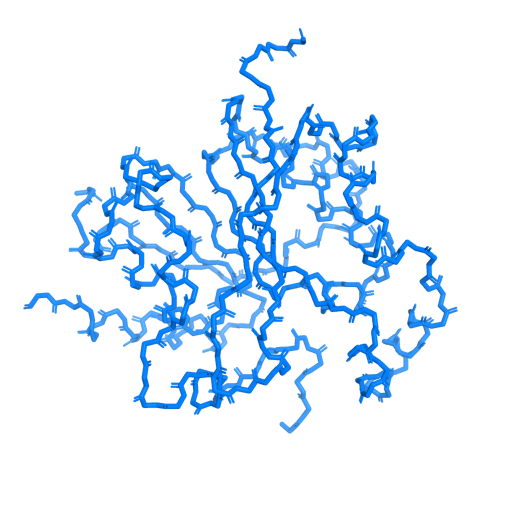41.53 683 LYS A C 1
ATOM 2569 O O . LYS B 2 303 ? 33.451 59.165 21.637 1.00 39.99 683 LYS A O 1
ATOM 2575 N N . ALA B 2 304 ? 35.071 60.207 20.456 1.00 43.50 684 ALA A N 1
ATOM 2576 C CA . ALA B 2 304 ? 34.139 60.928 19.596 1.00 43.79 684 ALA A CA 1
ATOM 2577 C C . ALA B 2 304 ? 33.146 59.97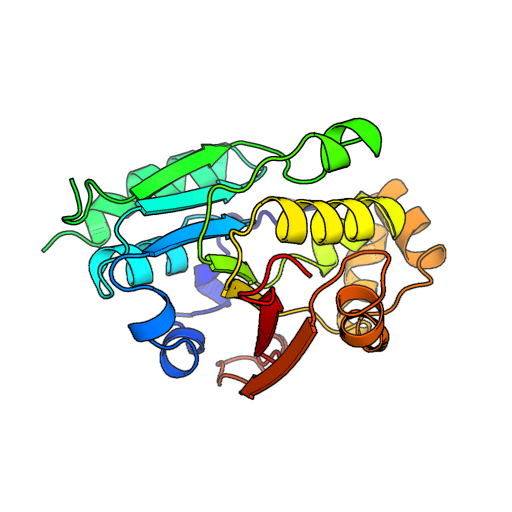9 18.932 1.00 49.77 684 ALA A C 1
ATOM 2578 O O . ALA B 2 304 ? 33.461 58.830 18.615 1.00 43.35 684 ALA A O 1
ATOM 2580 N N . ARG B 2 305 ? 31.927 60.478 18.728 1.00 46.48 685 ARG A N 1
ATOM 2581 C CA . ARG B 2 305 ? 30.900 59.702 18.047 1.00 50.00 685 ARG A CA 1
ATOM 2582 C C . ARG B 2 305 ? 31.143 59.603 16.549 1.00 53.49 685 ARG A C 1
ATOM 2583 O O . ARG B 2 305 ? 30.656 58.662 15.919 1.00 58.36 685 ARG A O 1
ATOM 2591 N N . SER B 2 306 ? 31.872 60.538 15.968 1.00 56.36 686 SER A N 1
ATOM 2592 C CA . SER B 2 306 ? 32.123 60.460 14.540 1.00 66.65 686 SER A CA 1
ATOM 2593 C C . SER B 2 306 ? 33.313 59.543 14.270 1.00 70.43 686 SER A C 1
ATOM 2594 O O . SER B 2 306 ? 34.173 59.363 15.137 1.00 69.41 686 SER A O 1
ATOM 2597 N N . PRO B 2 307 ? 33.382 58.943 13.077 1.00 72.28 687 PRO A N 1
ATOM 2598 C CA . PRO B 2 307 ? 34.561 58.118 12.755 1.00 81.05 687 PRO A CA 1
ATOM 2599 C C . PRO B 2 307 ? 35.858 58.915 12.728 1.00 92.92 687 PRO A C 1
ATOM 2600 O O . PRO B 2 307 ? 36.919 58.367 13.058 1.00 91.28 687 PRO A O 1
ATOM 2604 N N . SER B 2 308 ? 35.801 60.191 12.348 1.00 98.81 688 SER A N 1
ATOM 2605 C CA . SER B 2 308 ? 36.951 61.094 12.420 1.00 102.36 688 SER A CA 1
ATOM 2606 C C . SER B 2 308 ? 36.507 62.493 12.854 1.00 94.89 688 SER A C 1
ATOM 2607 O O . SER B 2 308 ? 35.733 63.162 12.163 1.00 79.00 688 SER A O 1
#

Sequence (225 aa):
RKFQYGNYCKYYGYRNPSCEDGRLRVLKPEWFRGRDVLDLGCNVGHLTLSIACKWGPSRMVGLDIDSRLIHSARQNIRHYLSTSVFPNNVVFVTGNYVLDRDDLVEAQTPEYDVVLCLSLTKWVHLNWGDEGLKRMFRRIYRHLRPGGILVLEPQPWSSYGKRKTLTETIYKNYYRIQLKPEQFSSYLTSPDVGFSSYELVATPHHNTSKGFQRPVYLFHKARSPS